Protein AF-A0A955ITA3-F1 (afdb_monomer)

Nearest PDB structures (foldseek):
  4dr9-assembly1_A  TM=4.504E-01  e=1.272E+00  Synechococcus elongatus PCC 6301
  4dr9-assembly4_D  TM=4.514E-01  e=1.436E+00  Synechococcus elongatus PCC 6301
  2os3-assembly1_A  TM=4.691E-01  e=5.816E+00  Streptococcus pyogenes M1 GAS
  6jev-assembly1_A  TM=2.828E-01  e=5.816E+00  Acinetobacter baumannii MRSN 3527

Sequence (216 aa):
RTATHAFTGPGAFLGDHPIPFGQFGRIVLGEQWVAHHGGHGSQGTRGVIVGEHADHPILRGVEDVFGPTDVYAVVNLTDDDVVLLDAGVTESLDPASALVDTEKNNPMHPLAWVHTYRAPNGTEGTSFCTTAGASVDFCSEDMRRMIVNATYFLTGLDVPDDANVAYVDPYHPSFFGFIKDEDWYRRADLQPEDLDLGTELKMKDPPNAPAWPFRN

Radius of gyration: 18.17 Å; Cα contacts (8 Å, |Δi|>4): 441; chains: 1; bounding box: 40×40×44 Å

Structure (mmCIF, N/CA/C/O backbone):
data_AF-A0A955ITA3-F1
#
_entry.id   AF-A0A955ITA3-F1
#
loop_
_atom_site.group_PDB
_atom_site.id
_atom_site.type_symbol
_atom_site.label_atom_id
_atom_site.label_alt_id
_atom_site.label_comp_id
_atom_site.label_asym_id
_atom_site.label_entity_id
_atom_site.label_seq_id
_atom_site.pdbx_PDB_ins_code
_atom_site.Cartn_x
_atom_site.Cartn_y
_atom_site.Cartn_z
_atom_site.occupancy
_atom_site.B_iso_or_equiv
_atom_site.auth_seq_id
_atom_site.auth_comp_id
_atom_site.auth_asym_id
_atom_site.auth_atom_id
_atom_site.pdbx_PDB_model_num
ATOM 1 N N . ARG A 1 1 ? 2.806 7.994 -2.981 1.00 50.56 1 ARG A N 1
ATOM 2 C CA . ARG A 1 1 ? 2.844 8.245 -1.517 1.00 50.56 1 ARG A CA 1
ATOM 3 C C . ARG A 1 1 ? 1.993 7.158 -0.884 1.00 50.56 1 ARG A C 1
ATOM 5 O O . ARG A 1 1 ? 0.906 6.947 -1.401 1.00 50.56 1 ARG A O 1
ATOM 12 N N . THR A 1 2 ? 2.479 6.458 0.137 1.00 60.97 2 THR A N 1
ATOM 13 C CA . THR A 1 2 ? 1.699 5.420 0.832 1.00 60.97 2 THR A CA 1
ATOM 14 C C . THR A 1 2 ? 0.637 6.049 1.740 1.00 60.97 2 THR A C 1
ATOM 16 O O . THR A 1 2 ? 0.705 7.246 2.053 1.00 60.97 2 THR A O 1
ATOM 19 N N . ALA A 1 3 ? -0.347 5.251 2.164 1.00 61.00 3 ALA A N 1
ATOM 20 C CA . ALA A 1 3 ? -1.499 5.713 2.943 1.00 61.00 3 ALA A CA 1
ATOM 21 C C . ALA A 1 3 ? -1.110 6.420 4.259 1.00 61.00 3 ALA A C 1
ATOM 23 O O . ALA A 1 3 ? -1.774 7.369 4.676 1.00 61.00 3 ALA A O 1
ATOM 24 N N . THR A 1 4 ? 0.015 6.043 4.870 1.00 69.69 4 THR A N 1
ATOM 25 C CA . THR A 1 4 ? 0.454 6.554 6.179 1.00 69.69 4 THR A CA 1
ATOM 26 C C . THR A 1 4 ? 1.094 7.954 6.144 1.00 69.69 4 THR A C 1
ATOM 28 O O . THR A 1 4 ? 1.316 8.547 7.199 1.00 69.69 4 THR A O 1
ATOM 31 N N . HIS A 1 5 ? 1.338 8.534 4.957 1.00 73.75 5 HIS A N 1
ATOM 32 C CA . HIS A 1 5 ? 1.816 9.922 4.779 1.00 73.75 5 HIS A CA 1
ATOM 33 C C . HIS A 1 5 ? 0.891 10.759 3.860 1.00 73.75 5 HIS A C 1
ATOM 35 O O . HIS A 1 5 ? 1.268 11.823 3.356 1.00 73.75 5 HIS A O 1
ATOM 41 N N . ALA A 1 6 ? -0.330 10.293 3.583 1.00 67.69 6 ALA A N 1
ATOM 42 C CA . ALA A 1 6 ? -1.234 10.991 2.664 1.00 67.69 6 ALA A CA 1
ATOM 43 C C . ALA A 1 6 ? -1.774 12.317 3.240 1.00 67.69 6 ALA A C 1
ATOM 45 O O . ALA A 1 6 ? -1.996 13.267 2.489 1.00 67.69 6 ALA A O 1
ATOM 46 N N . PHE A 1 7 ? -1.912 12.416 4.567 1.00 78.62 7 PHE A N 1
ATOM 47 C CA . PHE A 1 7 ? -2.640 13.500 5.238 1.00 78.62 7 PHE A CA 1
ATOM 48 C C . PHE A 1 7 ? -1.754 14.333 6.177 1.00 78.62 7 PHE A C 1
ATOM 50 O O . PHE A 1 7 ? -2.066 14.548 7.342 1.00 78.62 7 PHE A O 1
ATOM 57 N N . THR A 1 8 ? -0.621 14.833 5.688 1.00 71.31 8 THR A N 1
ATOM 58 C CA . THR A 1 8 ? 0.232 15.750 6.464 1.00 71.31 8 THR A CA 1
ATOM 59 C C . THR A 1 8 ? -0.110 17.204 6.147 1.00 71.31 8 THR A C 1
ATOM 61 O O . THR A 1 8 ? 0.033 17.624 4.999 1.00 71.31 8 THR A O 1
ATOM 64 N N . GLY A 1 9 ? -0.522 17.992 7.141 1.00 78.88 9 GLY A N 1
ATOM 65 C CA . GLY A 1 9 ? -0.786 19.422 6.960 1.00 78.88 9 GLY A CA 1
ATOM 66 C C . GLY A 1 9 ? -1.803 19.997 7.947 1.00 78.88 9 GLY A C 1
ATOM 67 O O . GLY A 1 9 ? -2.316 19.267 8.799 1.00 78.88 9 GLY A O 1
ATOM 68 N N . PRO A 1 10 ? -2.090 21.309 7.851 1.00 86.06 10 PRO A N 1
ATOM 69 C CA . PRO A 1 10 ? -3.156 21.934 8.622 1.00 86.06 10 PRO A CA 1
ATOM 70 C C . PRO A 1 10 ? -4.524 21.454 8.120 1.00 86.06 10 PRO A C 1
ATOM 72 O O . PRO A 1 10 ? -4.739 21.321 6.917 1.00 86.06 10 PRO A O 1
ATOM 75 N N . GLY A 1 11 ? -5.455 21.232 9.043 1.00 90.50 11 GLY A N 1
ATOM 76 C CA . GLY A 1 11 ? -6.821 20.814 8.732 1.00 90.50 11 GLY A CA 1
ATOM 77 C C . GLY A 1 11 ? -7.252 19.571 9.499 1.00 90.50 11 GLY A C 1
ATOM 78 O O . GLY A 1 11 ? -6.470 18.952 10.227 1.00 90.50 11 GLY A O 1
ATOM 79 N N . ALA A 1 12 ? -8.530 19.239 9.357 1.00 93.12 12 ALA A N 1
ATOM 80 C CA . ALA A 1 12 ? -9.144 18.108 10.025 1.00 93.12 12 ALA A CA 1
ATOM 81 C C . ALA A 1 12 ? -10.320 17.555 9.215 1.00 93.12 12 ALA A C 1
ATOM 83 O O . ALA A 1 12 ? -10.989 18.285 8.481 1.00 93.12 12 ALA A O 1
ATOM 84 N N . PHE A 1 13 ? -10.586 16.266 9.394 1.00 90.75 13 PHE A N 1
ATOM 85 C CA . PHE A 1 13 ? -11.844 15.628 9.022 1.00 90.75 13 PHE A CA 1
ATOM 86 C C . PHE A 1 13 ? -12.881 15.805 10.136 1.00 90.75 13 PHE A C 1
ATOM 88 O O . PHE A 1 13 ? -12.523 16.148 11.257 1.00 90.75 13 PHE A O 1
ATOM 95 N N . LEU A 1 14 ? -14.150 15.504 9.847 1.00 88.56 14 LEU A N 1
ATOM 96 C CA . LEU A 1 14 ? -15.246 15.392 10.829 1.00 88.56 14 LEU A CA 1
ATOM 97 C C . LEU A 1 14 ? -15.674 16.680 11.566 1.00 88.56 14 LEU A C 1
ATOM 99 O O . LEU A 1 14 ? -16.379 16.590 12.570 1.00 88.56 14 LEU A O 1
ATOM 103 N N . GLY A 1 15 ? -15.337 17.868 11.051 1.00 87.25 15 GLY A N 1
ATOM 104 C CA . GLY A 1 15 ? -15.929 19.140 11.496 1.00 87.25 15 GLY A CA 1
ATOM 105 C C . GLY A 1 15 ? -15.845 19.360 13.012 1.00 87.25 15 GLY A C 1
ATOM 106 O O . GLY A 1 15 ? -14.748 19.482 13.551 1.00 87.25 15 GLY A O 1
ATOM 107 N N . ASP A 1 16 ? -17.002 19.388 13.685 1.00 89.62 16 ASP A N 1
ATOM 108 C CA . ASP A 1 16 ? -17.147 19.652 15.128 1.00 89.62 16 ASP A CA 1
ATOM 109 C C . ASP A 1 16 ? -16.480 18.601 16.040 1.00 89.62 16 ASP A C 1
ATOM 111 O O . ASP A 1 16 ? -16.225 18.868 17.215 1.00 89.62 16 ASP A O 1
ATOM 115 N N . HIS A 1 17 ? -16.152 17.420 15.507 1.00 92.00 17 HIS A N 1
ATOM 116 C CA . HIS A 1 17 ? -15.444 16.349 16.214 1.00 92.00 17 HIS A CA 1
ATOM 117 C C . HIS A 1 17 ? -14.163 15.973 15.462 1.00 92.00 17 HIS A C 1
ATOM 119 O O . HIS A 1 17 ? -14.072 14.879 14.895 1.00 92.00 17 HIS A O 1
ATOM 125 N N . PRO A 1 18 ? -13.187 16.892 15.401 1.00 91.94 18 PRO A N 1
ATOM 126 C CA . PRO A 1 18 ? -12.164 16.839 14.381 1.00 91.94 18 PRO A CA 1
ATOM 127 C C . PRO A 1 18 ? -11.212 15.659 14.564 1.00 91.94 18 PRO A C 1
ATOM 129 O O . PRO A 1 18 ? -10.699 15.425 15.657 1.00 91.94 18 PRO A O 1
ATOM 132 N N . ILE A 1 19 ? -10.898 14.988 13.457 1.00 92.88 19 ILE A N 1
ATOM 133 C CA . ILE A 1 19 ? -9.675 14.189 13.323 1.00 92.88 19 ILE A CA 1
ATOM 134 C C . ILE A 1 19 ? -8.673 15.061 12.571 1.00 92.88 19 ILE A C 1
ATOM 136 O O . ILE A 1 19 ? -8.846 15.251 11.363 1.00 92.88 19 ILE A O 1
ATOM 140 N N . PRO A 1 20 ? -7.641 15.615 13.233 1.00 92.69 20 PRO A N 1
ATOM 141 C CA . PRO A 1 20 ? -6.579 16.324 12.533 1.00 92.69 20 PRO A CA 1
ATOM 142 C C . PRO A 1 20 ? -5.993 15.438 11.436 1.00 92.69 20 PRO A C 1
ATOM 144 O O . PRO A 1 20 ? -5.779 14.248 11.664 1.00 92.69 20 PRO A O 1
ATOM 147 N N . PHE A 1 21 ? -5.690 16.003 10.267 1.00 91.19 21 PHE A N 1
ATOM 148 C CA . PHE A 1 21 ? -5.144 15.230 9.144 1.00 91.19 21 PHE A CA 1
ATOM 149 C C . PHE A 1 21 ? -3.931 14.386 9.561 1.00 91.19 21 PHE A C 1
ATOM 151 O O . PHE A 1 21 ? -3.898 13.185 9.304 1.00 91.19 21 PHE A O 1
ATOM 158 N N . GLY A 1 22 ? -3.006 14.975 10.327 1.00 89.00 22 GLY A N 1
ATOM 159 C CA . GLY A 1 22 ? -1.823 14.271 10.832 1.00 89.00 22 GLY A CA 1
ATOM 160 C C . GLY A 1 22 ? -2.109 13.149 11.839 1.00 89.00 22 GLY A C 1
ATOM 161 O O . GLY A 1 22 ? -1.234 12.328 12.082 1.00 89.00 22 GLY A O 1
ATOM 162 N N . GLN A 1 23 ? -3.310 13.087 12.418 1.00 90.88 23 GLN A N 1
ATOM 163 C CA . GLN A 1 23 ? -3.730 12.005 13.314 1.00 90.88 23 GLN A CA 1
ATOM 164 C C . GLN A 1 23 ? -4.571 10.938 12.608 1.00 90.88 23 GLN A C 1
ATOM 166 O O . GLN A 1 23 ? -4.819 9.890 13.198 1.00 90.88 23 GLN A O 1
ATOM 171 N N . PHE A 1 24 ? -4.986 11.167 11.356 1.00 92.25 24 PHE A N 1
ATOM 172 C CA . PHE A 1 24 ? -5.816 10.217 10.617 1.00 92.25 24 PHE A CA 1
ATOM 173 C C . PHE A 1 24 ? -5.172 8.832 10.544 1.00 92.25 24 PHE A C 1
ATOM 175 O O . PHE A 1 24 ? -5.837 7.853 10.850 1.00 92.25 24 PHE A O 1
ATOM 182 N N . GLY A 1 25 ? -3.880 8.744 10.208 1.00 92.56 25 GLY A N 1
ATOM 183 C CA . GLY A 1 25 ? -3.183 7.456 10.129 1.00 92.56 25 GLY A CA 1
ATOM 184 C C . GLY A 1 25 ? -3.233 6.689 11.453 1.00 92.56 25 GLY A C 1
ATOM 185 O O . GLY A 1 25 ? -3.737 5.573 11.500 1.00 92.56 25 GLY A O 1
ATOM 186 N N . ARG A 1 26 ? -2.811 7.333 12.550 1.00 92.44 26 ARG A N 1
ATOM 187 C CA . ARG A 1 26 ? -2.824 6.734 13.897 1.00 92.44 26 ARG A CA 1
ATOM 188 C C . ARG A 1 26 ? -4.216 6.276 14.331 1.00 92.44 26 ARG A C 1
ATOM 190 O O . ARG A 1 26 ? -4.324 5.236 14.958 1.00 92.44 26 ARG A O 1
ATOM 197 N N . ILE A 1 27 ? -5.245 7.079 14.057 1.00 93.56 27 ILE A N 1
ATOM 198 C CA . ILE A 1 27 ? -6.605 6.834 14.556 1.00 93.56 27 ILE A CA 1
ATOM 199 C C . ILE A 1 27 ? -7.365 5.850 13.671 1.00 93.56 27 ILE A C 1
ATOM 201 O O . ILE A 1 27 ? -8.116 5.052 14.200 1.00 93.56 27 ILE A O 1
ATOM 205 N N . VAL A 1 28 ? -7.250 5.952 12.347 1.00 94.50 28 VAL A N 1
ATOM 206 C CA . VAL A 1 28 ? -8.128 5.245 11.398 1.00 94.50 28 VAL A CA 1
ATOM 207 C C . VAL A 1 28 ? -7.436 4.046 10.764 1.00 94.50 28 VAL A C 1
ATOM 209 O O . VAL A 1 28 ? -8.109 3.098 10.375 1.00 94.50 28 VAL A O 1
ATOM 212 N N . LEU A 1 29 ? -6.109 4.073 10.638 1.00 95.19 29 LEU A N 1
ATOM 213 C CA . LEU A 1 29 ? -5.324 3.020 9.987 1.00 95.19 29 LEU A CA 1
ATOM 214 C C . LEU A 1 29 ? -4.446 2.233 10.970 1.00 95.19 29 LEU A C 1
ATOM 216 O O . LEU A 1 29 ? -3.733 1.338 10.536 1.00 95.19 29 LEU A O 1
ATOM 220 N N . GLY A 1 30 ? -4.419 2.595 12.254 1.00 95.50 30 GLY A N 1
ATOM 221 C CA . GLY A 1 30 ? -3.511 2.021 13.253 1.00 95.50 30 GLY A CA 1
ATOM 222 C C . GLY A 1 30 ? -2.060 2.506 13.150 1.00 95.50 30 GLY A C 1
ATOM 223 O O . GLY A 1 30 ? -1.283 2.325 14.086 1.00 95.50 30 GLY A O 1
ATOM 224 N N . GLU A 1 31 ? -1.672 3.199 12.070 1.00 94.88 31 GLU A N 1
ATOM 225 C CA . GLU A 1 31 ? -0.288 3.632 11.854 1.00 94.88 31 GLU A CA 1
ATOM 226 C C . GLU A 1 31 ? -0.141 4.966 11.094 1.00 94.88 31 GLU A C 1
ATOM 228 O O . GLU A 1 31 ? -0.957 5.352 10.258 1.00 94.88 31 GLU A O 1
ATOM 233 N N . GLN A 1 32 ? 0.943 5.685 11.381 1.00 92.69 32 GLN A N 1
ATOM 234 C CA . GLN A 1 32 ? 1.420 6.862 10.655 1.00 92.69 32 GLN A CA 1
ATOM 235 C C . GLN A 1 32 ? 2.775 6.582 9.997 1.00 92.69 32 GLN A C 1
ATOM 237 O O . GLN A 1 32 ? 3.429 5.589 10.284 1.00 92.69 32 GLN A O 1
ATOM 242 N N . TRP A 1 33 ? 3.244 7.469 9.122 1.00 91.88 33 TRP A N 1
ATOM 243 C CA . TRP A 1 33 ? 4.599 7.333 8.595 1.00 91.88 33 TRP A CA 1
ATOM 244 C C . TRP A 1 33 ? 5.639 7.443 9.719 1.00 91.88 33 TRP A C 1
ATOM 246 O O . TRP A 1 33 ? 5.634 8.411 10.483 1.00 91.88 33 TRP A O 1
ATOM 256 N N . VAL A 1 34 ? 6.527 6.449 9.795 1.00 92.56 34 VAL A N 1
ATOM 257 C CA . VAL A 1 34 ? 7.601 6.362 10.794 1.00 92.56 34 VAL A CA 1
ATOM 258 C C . VAL A 1 34 ? 8.959 6.512 10.118 1.00 92.56 34 VAL A C 1
ATOM 260 O O . VAL A 1 34 ? 9.653 7.502 10.339 1.00 92.56 34 VAL A O 1
ATOM 263 N N . ALA A 1 35 ? 9.345 5.531 9.301 1.00 93.19 35 ALA A N 1
ATOM 264 C CA . ALA A 1 35 ? 10.624 5.506 8.606 1.00 93.19 35 ALA A CA 1
ATOM 265 C C . ALA A 1 35 ? 10.626 4.466 7.478 1.00 93.19 35 ALA A C 1
ATOM 267 O O . ALA A 1 35 ? 9.807 3.546 7.452 1.00 93.19 35 ALA A O 1
ATOM 268 N N . HIS A 1 36 ? 11.612 4.588 6.594 1.00 93.06 36 HIS A N 1
ATOM 269 C CA . HIS A 1 36 ? 12.038 3.490 5.734 1.00 93.06 36 HIS A CA 1
ATOM 270 C C . HIS A 1 36 ? 12.834 2.471 6.561 1.00 93.06 36 HIS A C 1
ATOM 272 O O . HIS A 1 36 ? 13.683 2.858 7.366 1.00 93.06 36 HIS A O 1
ATOM 278 N N . HIS A 1 37 ? 12.574 1.185 6.347 1.00 95.38 37 HIS A N 1
ATOM 279 C CA . HIS A 1 37 ? 13.283 0.066 6.976 1.00 95.38 37 HIS A CA 1
ATOM 280 C C . HIS A 1 37 ? 14.149 -0.696 5.961 1.00 95.38 37 HIS A C 1
ATOM 282 O O . HIS A 1 37 ? 15.321 -1.020 6.213 1.00 95.38 37 HIS A O 1
ATOM 288 N N . GLY A 1 38 ? 13.599 -0.925 4.767 1.00 92.06 38 GLY A N 1
ATOM 289 C CA . GLY A 1 38 ? 14.326 -1.449 3.616 1.00 92.06 38 GLY A CA 1
ATOM 290 C C . GLY A 1 38 ? 15.248 -0.412 2.960 1.00 92.06 38 GLY A C 1
ATOM 291 O O . GLY A 1 38 ? 15.172 0.792 3.201 1.00 92.06 38 GLY A O 1
ATOM 292 N N . GLY A 1 39 ? 16.165 -0.893 2.125 1.00 92.12 39 GLY A N 1
ATOM 293 C CA . GLY A 1 39 ? 16.998 -0.064 1.260 1.00 92.12 39 GLY A CA 1
ATOM 294 C C . GLY A 1 39 ? 16.190 0.489 0.090 1.00 92.12 39 GLY A C 1
ATOM 295 O O . GLY A 1 39 ? 15.861 -0.243 -0.841 1.00 92.12 39 GLY A O 1
ATOM 296 N N . HIS A 1 40 ? 15.893 1.787 0.128 1.00 87.88 40 HIS A N 1
ATOM 297 C CA . HIS A 1 40 ? 15.077 2.445 -0.889 1.00 87.88 40 HIS A CA 1
ATOM 298 C C . HIS A 1 40 ? 15.635 2.257 -2.309 1.00 87.88 40 HIS A C 1
ATOM 300 O O . HIS A 1 40 ? 16.769 2.642 -2.601 1.00 87.88 40 HIS A O 1
ATOM 306 N N . GLY A 1 41 ? 14.818 1.680 -3.196 1.00 87.00 41 GLY A N 1
ATOM 307 C CA . GLY A 1 41 ? 15.160 1.457 -4.605 1.00 87.00 41 GLY A CA 1
ATOM 308 C C . GLY A 1 41 ? 16.194 0.354 -4.864 1.00 87.00 41 GLY A C 1
ATOM 309 O O . GLY A 1 41 ? 16.621 0.197 -6.007 1.00 87.00 41 GLY A O 1
ATOM 310 N N . SER A 1 42 ? 16.602 -0.404 -3.842 1.00 92.38 42 SER A N 1
ATOM 311 C CA . SER A 1 42 ? 17.532 -1.535 -3.983 1.00 92.38 42 SER A CA 1
ATOM 312 C C . SER A 1 42 ? 17.065 -2.817 -3.295 1.00 92.38 42 SER A C 1
ATOM 314 O O . SER A 1 42 ? 17.462 -3.894 -3.728 1.00 92.38 42 SER A O 1
ATOM 316 N N . GLN A 1 43 ? 16.208 -2.717 -2.279 1.00 96.06 43 GLN A N 1
ATOM 317 C CA . GLN A 1 43 ? 15.585 -3.838 -1.578 1.00 96.06 43 GLN A CA 1
ATOM 318 C C . GLN A 1 43 ? 14.073 -3.790 -1.785 1.00 96.06 43 GLN A C 1
ATOM 320 O O . GLN A 1 43 ? 13.482 -2.708 -1.761 1.00 96.06 43 GLN A O 1
ATOM 325 N N . GLY A 1 44 ? 13.472 -4.953 -2.008 1.00 97.06 44 GLY A N 1
ATOM 326 C CA . GLY A 1 44 ? 12.030 -5.112 -2.139 1.00 97.06 44 GLY A CA 1
ATOM 327 C C . GLY A 1 44 ? 11.375 -5.514 -0.821 1.00 97.06 44 GLY A C 1
ATOM 328 O O . GLY A 1 44 ? 12.023 -5.620 0.229 1.00 97.06 44 GLY A O 1
ATOM 329 N N . THR A 1 45 ? 10.076 -5.766 -0.919 1.00 97.88 45 THR A N 1
ATOM 330 C CA . THR A 1 45 ? 9.213 -6.220 0.165 1.00 97.88 45 THR A CA 1
ATOM 331 C C . THR A 1 45 ? 8.514 -7.496 -0.271 1.00 97.88 45 THR A C 1
ATOM 333 O O . THR A 1 45 ? 7.838 -7.513 -1.298 1.00 97.88 45 THR A O 1
ATOM 336 N N . ARG A 1 46 ? 8.647 -8.557 0.520 1.00 98.44 46 ARG A N 1
ATOM 337 C CA . ARG A 1 46 ? 7.881 -9.794 0.366 1.00 98.44 46 ARG A CA 1
ATOM 338 C C . ARG A 1 46 ? 6.960 -9.972 1.566 1.00 98.44 46 ARG A C 1
ATOM 340 O O . ARG A 1 46 ? 7.424 -9.954 2.702 1.00 98.44 46 ARG A O 1
ATOM 347 N N . GLY A 1 47 ? 5.671 -10.139 1.306 1.00 98.31 47 GLY A N 1
ATOM 348 C CA . GLY A 1 47 ? 4.678 -10.474 2.313 1.00 98.31 47 GLY A CA 1
ATOM 349 C C . GLY A 1 47 ? 4.902 -11.885 2.837 1.00 98.31 47 GLY A C 1
ATOM 350 O O . GLY A 1 47 ? 4.94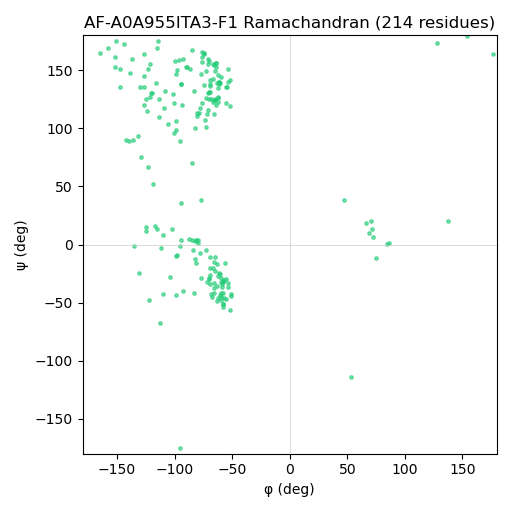9 -12.837 2.065 1.00 98.31 47 GLY A O 1
ATOM 351 N N . VAL A 1 48 ? 5.031 -12.018 4.151 1.00 98.25 48 VAL A N 1
ATOM 352 C CA . VAL A 1 48 ? 5.086 -13.299 4.853 1.00 98.25 48 VAL A CA 1
ATOM 353 C C . VAL A 1 48 ? 3.781 -13.455 5.617 1.00 98.25 48 VAL A C 1
ATOM 355 O O . VAL A 1 48 ? 3.475 -12.641 6.483 1.00 98.25 48 VAL A O 1
ATOM 358 N N . ILE A 1 49 ? 2.992 -14.475 5.279 1.00 98.62 49 ILE A N 1
ATOM 359 C CA . ILE A 1 49 ? 1.700 -14.715 5.929 1.00 98.62 49 ILE A CA 1
ATOM 360 C C . ILE A 1 49 ? 1.909 -14.999 7.415 1.00 98.62 49 ILE A C 1
ATOM 362 O O . ILE A 1 49 ? 2.637 -15.923 7.790 1.00 98.62 49 ILE A O 1
ATOM 366 N N . VAL A 1 50 ? 1.219 -14.232 8.260 1.00 98.38 50 VAL A N 1
ATOM 367 C CA . VAL A 1 50 ? 1.163 -14.496 9.696 1.00 98.38 50 VAL A CA 1
ATOM 368 C C . VAL A 1 50 ? 0.299 -15.733 9.910 1.00 98.38 50 VAL A C 1
ATOM 370 O O . VAL A 1 50 ? -0.905 -15.719 9.662 1.00 98.38 50 VAL A O 1
ATOM 373 N N . GLY A 1 51 ? 0.921 -16.827 10.358 1.00 97.62 51 GLY A N 1
ATOM 374 C CA . GLY A 1 51 ? 0.286 -18.149 10.389 1.00 97.62 51 GLY A CA 1
ATOM 375 C C . GLY A 1 51 ? -1.008 -18.219 11.206 1.00 97.62 51 GLY A C 1
ATOM 376 O O . GLY A 1 51 ? -1.913 -18.960 10.839 1.00 97.62 51 GLY A O 1
ATOM 377 N N . GLU A 1 52 ? -1.130 -17.419 12.270 1.00 97.75 52 GLU A N 1
ATOM 378 C CA . GLU A 1 52 ? -2.357 -17.319 13.077 1.00 97.75 52 GLU A CA 1
ATOM 379 C C . GLU A 1 52 ? -3.562 -16.792 12.277 1.00 97.75 52 GLU A C 1
ATOM 381 O O . GLU A 1 52 ? -4.707 -17.128 12.576 1.00 97.75 52 GLU A O 1
ATOM 386 N N . HIS A 1 53 ? -3.312 -16.005 11.230 1.00 98.12 53 HIS A N 1
ATOM 387 C CA . HIS A 1 53 ? -4.335 -15.327 10.439 1.00 98.12 53 HIS A CA 1
ATOM 388 C C . HIS A 1 53 ? -4.397 -15.815 8.985 1.00 98.12 53 HIS A C 1
ATOM 390 O O . HIS A 1 53 ? -5.066 -15.190 8.163 1.00 98.12 53 HIS A O 1
ATOM 396 N N . ALA A 1 54 ? -3.752 -16.941 8.662 1.00 97.69 54 ALA A N 1
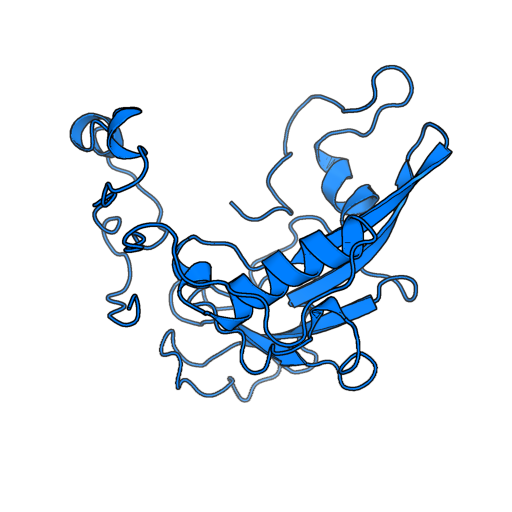ATOM 397 C CA . ALA A 1 54 ? -3.672 -17.477 7.301 1.00 97.69 54 ALA A CA 1
ATOM 398 C C . ALA A 1 54 ? -5.048 -17.757 6.662 1.00 97.69 54 ALA A C 1
ATOM 400 O O . ALA A 1 54 ? -5.217 -17.574 5.460 1.00 97.69 54 ALA A O 1
ATOM 401 N N . ASP A 1 55 ? -6.046 -18.131 7.469 1.00 98.00 55 ASP A N 1
ATOM 402 C CA . ASP A 1 55 ? -7.415 -18.404 7.007 1.00 98.00 55 ASP A CA 1
ATOM 403 C C . ASP A 1 55 ? -8.292 -17.137 6.899 1.00 98.00 55 ASP A C 1
ATOM 405 O O . ASP A 1 55 ? -9.493 -17.222 6.616 1.00 98.00 55 ASP A O 1
ATOM 409 N N . HIS A 1 56 ? -7.737 -15.942 7.147 1.00 98.50 56 HIS A N 1
ATOM 410 C CA . HIS A 1 56 ? -8.502 -14.699 7.082 1.00 98.50 56 HIS A CA 1
ATOM 411 C C . HIS A 1 56 ? -9.039 -14.471 5.655 1.00 98.50 56 HIS A C 1
ATOM 413 O O . HIS A 1 56 ? -8.269 -14.577 4.700 1.00 98.50 56 HIS A O 1
ATOM 419 N N . PRO A 1 57 ? -10.319 -14.078 5.460 1.00 98.56 57 PRO A N 1
ATOM 420 C CA . PRO A 1 57 ? -10.910 -13.950 4.123 1.00 98.56 57 PRO A CA 1
ATOM 421 C C . PRO A 1 57 ? -10.117 -13.060 3.159 1.00 98.56 57 PRO A C 1
ATOM 423 O O . PRO A 1 57 ? -10.064 -13.345 1.970 1.00 98.56 57 PRO A O 1
ATOM 426 N N . ILE A 1 58 ? -9.456 -12.015 3.667 1.00 98.75 58 ILE A N 1
ATOM 427 C CA . ILE A 1 58 ? -8.604 -11.123 2.861 1.00 98.75 58 ILE A CA 1
ATOM 428 C C . ILE A 1 58 ? -7.445 -11.874 2.177 1.00 98.75 58 ILE A C 1
ATOM 430 O O . ILE A 1 58 ? -7.072 -11.518 1.061 1.00 98.75 58 ILE A O 1
ATOM 434 N N . LEU A 1 59 ? -6.915 -12.928 2.802 1.00 98.62 59 LEU A N 1
ATOM 435 C CA . LEU A 1 59 ? -5.807 -13.729 2.275 1.00 98.62 59 LEU A CA 1
ATOM 436 C C . LEU A 1 59 ? -6.260 -14.871 1.353 1.00 98.62 59 LEU A C 1
ATOM 438 O O . LEU A 1 59 ? -5.437 -15.665 0.903 1.00 98.62 59 LEU A O 1
ATOM 442 N N . ARG A 1 60 ? -7.554 -14.984 1.032 1.00 98.38 60 ARG A N 1
ATOM 443 C CA . ARG A 1 60 ? -8.032 -16.080 0.185 1.00 98.38 60 ARG A CA 1
ATOM 444 C C . ARG A 1 60 ? -7.437 -15.997 -1.227 1.00 98.38 60 ARG A C 1
ATOM 446 O O . ARG A 1 60 ? -7.618 -14.999 -1.925 1.00 98.38 60 ARG A O 1
ATOM 453 N N . GLY A 1 61 ? -6.716 -17.046 -1.624 1.00 97.56 61 GLY A N 1
ATOM 454 C CA . GLY A 1 61 ? -5.987 -17.106 -2.896 1.00 97.56 61 GLY A CA 1
ATOM 455 C C . GLY A 1 61 ? -4.744 -16.207 -2.957 1.00 97.56 61 GLY A C 1
ATOM 456 O O . GLY A 1 61 ? -4.243 -15.952 -4.046 1.00 97.56 61 GLY A O 1
ATOM 457 N N . VAL A 1 62 ? -4.274 -15.675 -1.824 1.00 98.06 62 VAL A N 1
ATOM 458 C CA . VAL A 1 62 ? -3.052 -14.862 -1.721 1.00 98.06 62 VAL A CA 1
ATOM 459 C C . VAL A 1 62 ? -1.928 -15.755 -1.197 1.00 98.06 62 VAL A C 1
ATOM 461 O O . VAL A 1 62 ? -2.048 -16.308 -0.106 1.00 98.06 62 VAL A O 1
ATOM 464 N N . GLU A 1 63 ? -0.842 -15.888 -1.953 1.00 95.88 63 GLU A N 1
ATOM 465 C CA . GLU A 1 63 ? 0.275 -16.791 -1.653 1.00 95.88 63 GLU A CA 1
ATOM 466 C C . GLU A 1 63 ? 1.623 -16.055 -1.550 1.00 95.88 63 GLU A C 1
ATOM 468 O O . GLU A 1 63 ? 2.356 -16.262 -0.583 1.00 95.88 63 GLU A O 1
ATOM 473 N N . ASP A 1 64 ? 1.952 -15.183 -2.509 1.00 96.31 64 ASP A N 1
ATOM 474 C CA . ASP A 1 64 ? 3.230 -14.461 -2.593 1.00 96.31 64 ASP A CA 1
ATOM 475 C C . ASP A 1 64 ? 3.027 -12.999 -3.027 1.00 96.31 64 ASP A C 1
ATOM 477 O O . ASP A 1 64 ? 3.075 -12.628 -4.205 1.00 96.31 64 ASP A O 1
ATOM 481 N N . VAL A 1 65 ? 2.818 -12.127 -2.038 1.00 98.00 65 VAL A N 1
ATOM 482 C CA . VAL A 1 65 ? 2.804 -10.677 -2.261 1.00 98.00 65 VAL A CA 1
ATOM 483 C C . VAL A 1 65 ? 4.242 -10.180 -2.366 1.00 98.00 65 VAL A C 1
ATOM 485 O O . VAL A 1 65 ? 4.967 -10.149 -1.374 1.00 98.00 65 VAL A O 1
ATOM 488 N N . PHE A 1 66 ? 4.642 -9.718 -3.549 1.00 98.06 66 PHE A N 1
ATOM 489 C CA . PHE A 1 66 ? 5.937 -9.077 -3.766 1.00 98.06 66 PHE A CA 1
ATOM 490 C C . PHE A 1 66 ? 5.768 -7.648 -4.282 1.00 98.06 66 PHE A C 1
ATOM 492 O O . PHE A 1 66 ? 5.071 -7.409 -5.268 1.00 98.06 66 PHE A O 1
ATOM 499 N N . GLY A 1 67 ? 6.455 -6.704 -3.644 1.00 96.06 67 GLY A N 1
ATOM 500 C CA . GLY A 1 67 ? 6.569 -5.320 -4.088 1.00 96.06 67 GLY A CA 1
ATOM 501 C C . GLY A 1 67 ? 8.030 -4.951 -4.349 1.00 96.06 67 GLY A C 1
ATOM 502 O O . GLY A 1 67 ? 8.869 -5.139 -3.462 1.00 96.06 67 GLY A O 1
ATOM 503 N N . PRO A 1 68 ? 8.383 -4.36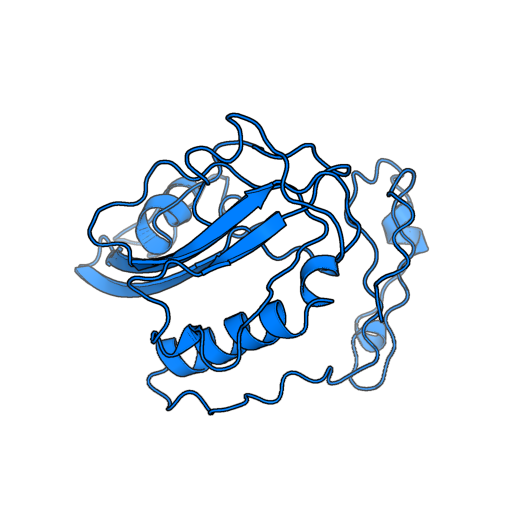1 -5.508 1.00 95.94 68 PRO A N 1
ATOM 504 C CA . PRO A 1 68 ? 9.710 -3.789 -5.751 1.00 95.94 68 PRO A CA 1
ATOM 505 C C . PRO A 1 68 ? 9.877 -2.424 -5.051 1.00 95.94 68 PRO A C 1
ATOM 507 O O . PRO A 1 68 ? 10.469 -1.485 -5.586 1.00 95.94 68 PRO A O 1
ATOM 510 N N . THR A 1 69 ? 9.327 -2.312 -3.849 1.00 94.00 69 THR A N 1
ATOM 511 C CA . THR A 1 69 ? 9.374 -1.166 -2.951 1.00 94.00 69 THR A CA 1
ATOM 512 C C . THR A 1 69 ? 9.969 -1.596 -1.625 1.00 94.00 69 THR A C 1
ATOM 514 O O . THR A 1 69 ? 9.877 -2.753 -1.217 1.00 94.00 69 THR A O 1
ATOM 517 N N . ASP A 1 70 ? 10.617 -0.660 -0.948 1.00 92.62 70 ASP A N 1
ATOM 518 C CA . ASP A 1 70 ? 11.262 -0.932 0.322 1.00 92.62 70 ASP A CA 1
ATOM 519 C C . ASP A 1 70 ? 10.260 -1.006 1.481 1.00 92.62 70 ASP A C 1
ATOM 521 O O . ASP A 1 70 ? 9.268 -0.280 1.515 1.00 92.62 70 ASP A O 1
ATOM 525 N N . VAL A 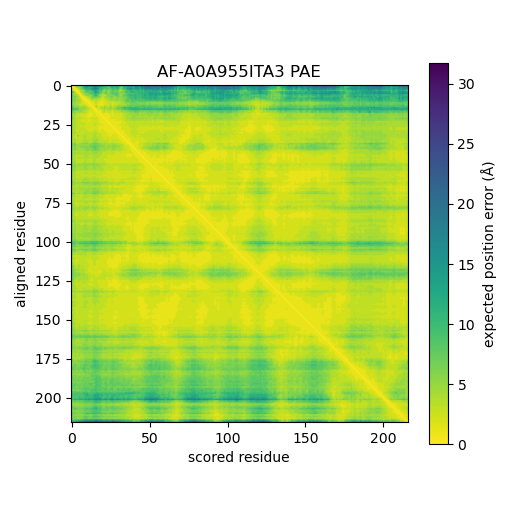1 71 ? 10.565 -1.859 2.462 1.00 95.62 71 VAL A N 1
ATOM 526 C CA . VAL A 1 71 ? 9.749 -2.041 3.671 1.00 95.62 71 VAL A CA 1
ATOM 527 C C . VAL A 1 71 ? 9.700 -0.756 4.489 1.00 95.62 71 VAL A C 1
ATOM 529 O O . VAL A 1 71 ? 10.730 -0.104 4.690 1.00 95.62 71 VAL A O 1
ATOM 532 N N . TYR A 1 72 ? 8.527 -0.418 5.026 1.00 94.69 72 TYR A N 1
ATOM 533 C CA . TYR A 1 72 ? 8.361 0.678 5.984 1.00 94.69 72 TYR A CA 1
ATOM 534 C C . TYR A 1 72 ? 8.305 0.156 7.416 1.00 94.69 72 TYR A C 1
ATOM 536 O O . TYR A 1 72 ? 7.775 -0.919 7.680 1.00 94.69 72 TYR A O 1
ATOM 544 N N . ALA A 1 73 ? 8.834 0.9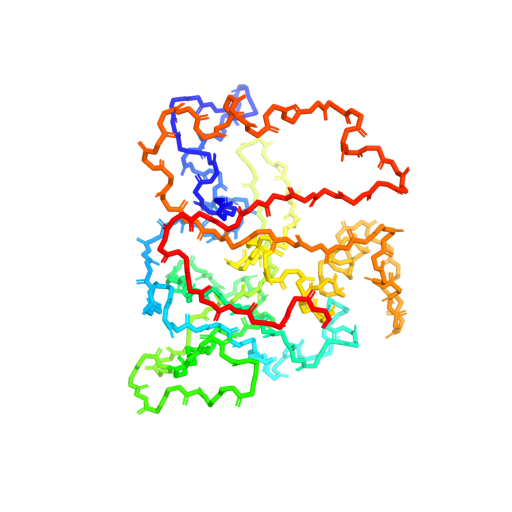47 8.348 1.00 95.62 73 ALA A N 1
ATOM 545 C CA . ALA A 1 73 ? 8.703 0.659 9.766 1.00 95.62 73 ALA A CA 1
ATOM 546 C C . ALA A 1 73 ? 7.256 0.892 10.226 1.00 95.62 73 ALA A C 1
ATOM 548 O O . ALA A 1 73 ? 6.683 1.958 9.988 1.00 95.62 73 ALA A O 1
ATOM 549 N N . VAL A 1 74 ? 6.710 -0.097 10.928 1.00 96.75 74 VAL A N 1
ATOM 550 C CA . VAL A 1 74 ? 5.407 -0.071 11.606 1.00 96.75 74 VAL A CA 1
ATOM 551 C C . VAL A 1 74 ? 5.652 -0.477 13.056 1.00 96.75 74 VAL A C 1
ATOM 553 O O . VAL A 1 74 ? 6.219 -1.540 13.307 1.00 96.75 74 VAL A O 1
ATOM 556 N N . VAL A 1 75 ? 5.328 0.401 14.004 1.00 96.62 75 VAL A N 1
ATOM 557 C CA . VAL A 1 75 ? 5.747 0.279 15.418 1.00 96.62 75 VAL A CA 1
ATOM 558 C C . VAL A 1 75 ? 4.630 0.553 16.413 1.00 96.62 75 VAL A C 1
ATOM 560 O O . VAL A 1 75 ? 4.865 0.508 17.618 1.00 96.62 75 VAL A O 1
ATOM 563 N N . ASN A 1 76 ? 3.440 0.894 15.930 1.00 97.00 76 ASN A N 1
ATOM 564 C CA . ASN A 1 76 ? 2.393 1.415 16.788 1.00 97.00 76 ASN A CA 1
ATOM 565 C C . ASN A 1 76 ? 1.059 0.652 16.730 1.00 97.00 76 ASN A C 1
ATOM 567 O O . ASN A 1 76 ? 0.060 1.176 17.238 1.00 97.00 76 ASN A O 1
ATOM 571 N N . LEU A 1 77 ? 1.043 -0.524 16.100 1.00 97.62 77 LEU A N 1
ATOM 572 C CA . LEU A 1 77 ? -0.096 -1.438 16.175 1.00 97.62 77 LEU A CA 1
ATOM 573 C C . LEU A 1 77 ? -0.256 -1.967 17.607 1.00 97.62 77 LEU A C 1
ATOM 575 O O . LEU A 1 77 ? 0.710 -1.999 18.377 1.00 97.62 77 LEU A O 1
ATOM 579 N N . THR A 1 78 ? -1.474 -2.351 17.965 1.00 96.81 78 THR A N 1
ATOM 580 C CA . THR A 1 78 ? -1.827 -2.937 19.264 1.00 96.81 78 THR A CA 1
ATOM 581 C C . THR A 1 78 ? -2.292 -4.381 19.099 1.00 96.81 78 THR A C 1
ATOM 583 O O . THR A 1 78 ? -2.460 -4.864 17.986 1.00 96.81 78 THR A O 1
ATOM 586 N N . ASP A 1 79 ? -2.553 -5.067 20.212 1.00 95.44 79 ASP A N 1
ATOM 587 C CA . ASP A 1 79 ? -3.115 -6.427 20.197 1.00 95.44 79 ASP A CA 1
ATOM 588 C C . ASP A 1 79 ? -4.545 -6.488 19.610 1.00 95.44 79 ASP A C 1
ATOM 590 O O . ASP A 1 79 ? -5.060 -7.574 19.357 1.00 95.44 79 ASP A O 1
ATOM 594 N N . ASP A 1 80 ? -5.194 -5.334 19.398 1.00 95.56 80 ASP A N 1
ATOM 595 C CA . ASP A 1 80 ? -6.491 -5.242 18.714 1.00 95.56 80 ASP A CA 1
ATOM 596 C C . ASP A 1 80 ? -6.339 -5.263 17.177 1.00 95.56 80 ASP A C 1
ATOM 598 O O . ASP A 1 80 ? -7.321 -5.467 16.459 1.00 95.56 80 ASP A O 1
ATOM 602 N N . ASP A 1 81 ? -5.126 -5.036 16.661 1.00 98.38 81 ASP A N 1
ATOM 603 C CA . ASP A 1 81 ? -4.819 -5.086 15.234 1.00 98.38 81 ASP A CA 1
ATOM 604 C C . ASP A 1 81 ? -4.566 -6.522 14.773 1.00 98.38 81 ASP A C 1
ATOM 606 O O . ASP A 1 81 ? -3.768 -7.258 15.350 1.00 98.38 81 ASP A O 1
ATOM 610 N N . VAL A 1 82 ? -5.194 -6.905 13.663 1.00 98.62 82 VAL A N 1
ATOM 611 C CA . VAL A 1 82 ? -5.013 -8.235 13.071 1.00 98.62 82 VAL A CA 1
ATOM 612 C C . VAL A 1 82 ? -4.013 -8.139 11.926 1.00 98.62 82 VAL A C 1
ATOM 614 O O . VAL A 1 82 ? -4.367 -7.730 10.816 1.00 98.62 82 VAL A O 1
ATOM 617 N N . VAL A 1 83 ? -2.756 -8.497 12.191 1.00 98.75 83 VAL A N 1
ATOM 618 C CA . VAL A 1 83 ? -1.678 -8.481 11.190 1.00 98.75 83 VAL A CA 1
ATOM 619 C C . VAL A 1 83 ? -1.794 -9.697 10.280 1.00 98.75 83 VAL A C 1
ATOM 621 O O . VAL A 1 83 ? -1.679 -10.829 10.721 1.00 98.75 83 VAL A O 1
ATOM 624 N N . LEU A 1 84 ? -2.010 -9.476 8.988 1.00 98.81 84 LEU A N 1
ATOM 625 C CA . LEU A 1 84 ? -2.187 -10.550 8.009 1.00 98.81 84 LEU A CA 1
ATOM 626 C C . LEU A 1 84 ? -0.871 -10.937 7.336 1.00 98.81 84 LEU A C 1
ATOM 628 O O . LEU A 1 84 ? -0.614 -12.118 7.105 1.00 98.81 84 LEU A O 1
ATOM 632 N N . LEU A 1 85 ? -0.043 -9.939 7.028 1.00 98.69 85 LEU A N 1
ATOM 633 C CA . LEU A 1 85 ? 1.262 -10.118 6.403 1.00 98.69 85 LEU A CA 1
ATOM 634 C C . LEU A 1 85 ? 2.324 -9.341 7.178 1.00 98.69 85 LEU A C 1
ATOM 636 O O . LEU A 1 85 ? 2.131 -8.156 7.457 1.00 98.69 85 LEU A O 1
ATOM 640 N N . ASP A 1 86 ? 3.465 -9.976 7.408 1.00 98.50 86 ASP A N 1
ATOM 641 C CA . ASP A 1 86 ? 4.725 -9.338 7.777 1.00 98.50 86 ASP A CA 1
ATOM 642 C C . ASP A 1 86 ? 5.534 -8.963 6.523 1.00 98.50 86 ASP A C 1
ATOM 644 O O . ASP A 1 86 ? 5.403 -9.569 5.461 1.00 98.50 86 ASP A O 1
ATOM 648 N N . ALA A 1 87 ? 6.373 -7.939 6.628 1.00 97.88 87 ALA A N 1
ATOM 649 C CA . ALA A 1 87 ? 7.153 -7.357 5.546 1.00 97.88 87 ALA A CA 1
ATOM 650 C C . ALA A 1 87 ? 8.605 -7.853 5.596 1.00 97.88 87 ALA A C 1
ATOM 652 O O . ALA A 1 87 ? 9.456 -7.291 6.292 1.00 97.88 87 ALA A O 1
ATOM 653 N N . GLY A 1 88 ? 8.902 -8.892 4.821 1.00 98.19 88 GLY A N 1
ATOM 654 C CA . GLY A 1 88 ? 10.257 -9.388 4.624 1.00 98.19 88 GLY A CA 1
ATOM 655 C C . GLY A 1 88 ? 11.054 -8.493 3.675 1.00 98.19 88 GLY A C 1
ATOM 656 O O . GLY A 1 88 ? 10.684 -8.308 2.516 1.00 98.19 88 GLY A O 1
ATOM 657 N N . VAL A 1 89 ? 12.186 -7.967 4.142 1.00 98.31 89 VAL A N 1
ATOM 658 C CA . VAL A 1 89 ? 13.153 -7.231 3.316 1.00 98.31 89 VAL A CA 1
ATOM 659 C C . VAL A 1 89 ? 13.894 -8.215 2.410 1.00 98.31 89 VAL A C 1
ATOM 661 O O . VAL A 1 89 ? 14.504 -9.162 2.917 1.00 98.31 89 VAL A O 1
ATOM 664 N N . THR A 1 90 ? 13.895 -7.976 1.097 1.00 98.44 90 THR A N 1
ATOM 665 C CA . THR A 1 90 ? 14.610 -8.810 0.112 1.00 98.44 90 THR A CA 1
ATOM 666 C C . THR A 1 90 ? 15.990 -8.255 -0.256 1.00 98.44 90 THR A C 1
ATOM 668 O O . THR A 1 90 ? 16.292 -7.075 -0.055 1.00 98.44 90 THR A O 1
ATOM 671 N N . GLU A 1 91 ? 16.870 -9.111 -0.779 1.00 97.75 91 GLU A N 1
ATOM 672 C CA . GLU A 1 91 ? 18.238 -8.733 -1.171 1.00 97.75 91 GLU A CA 1
ATOM 673 C C . GLU A 1 91 ? 18.282 -7.816 -2.403 1.00 97.75 91 GLU A C 1
ATOM 675 O O . GLU A 1 91 ? 19.227 -7.046 -2.583 1.00 97.75 91 GLU A O 1
ATOM 680 N N . SER A 1 92 ? 17.262 -7.905 -3.257 1.00 97.25 92 SER A N 1
ATOM 681 C CA . SER A 1 92 ? 17.130 -7.165 -4.509 1.00 97.25 92 SER A CA 1
ATOM 682 C C . SER A 1 92 ? 15.660 -6.922 -4.860 1.00 97.25 92 SER A C 1
ATOM 684 O O . SER A 1 92 ? 14.752 -7.428 -4.202 1.00 97.25 92 SER A O 1
ATOM 686 N N . LEU A 1 93 ? 15.419 -6.168 -5.933 1.00 96.75 93 LEU A N 1
ATOM 687 C CA . LEU A 1 93 ? 14.079 -5.941 -6.483 1.00 96.75 93 LEU A CA 1
ATOM 688 C C . LEU A 1 93 ? 13.585 -7.083 -7.390 1.00 96.75 93 LEU A C 1
ATOM 690 O O . LEU A 1 93 ? 12.529 -6.952 -7.997 1.00 96.75 93 LEU A O 1
ATOM 694 N N . ASP A 1 94 ? 14.337 -8.173 -7.536 1.00 96.62 94 ASP A N 1
ATOM 695 C CA . ASP A 1 94 ? 13.888 -9.333 -8.310 1.00 96.62 94 ASP A CA 1
ATOM 696 C C . ASP A 1 94 ? 12.747 -10.045 -7.556 1.00 96.62 94 ASP A C 1
ATOM 698 O O . ASP A 1 94 ? 12.913 -10.319 -6.367 1.00 96.62 94 ASP A O 1
ATOM 702 N N . PRO A 1 95 ? 11.609 -10.378 -8.188 1.00 96.31 95 PRO A N 1
ATOM 703 C CA . PRO A 1 95 ? 10.578 -11.184 -7.542 1.00 96.31 95 PRO A CA 1
ATOM 704 C C . PRO A 1 95 ? 11.105 -12.520 -7.004 1.00 96.31 95 PRO A C 1
ATOM 706 O O . PRO A 1 95 ? 10.626 -13.002 -5.990 1.00 96.31 95 PRO A O 1
ATOM 709 N N . ALA A 1 96 ? 12.135 -13.119 -7.600 1.00 96.75 96 ALA A N 1
ATOM 710 C CA . ALA A 1 96 ? 12.763 -14.338 -7.085 1.00 96.75 96 ALA A CA 1
ATOM 711 C C . ALA A 1 96 ? 13.800 -14.080 -5.970 1.00 96.75 96 ALA A C 1
ATOM 713 O O . ALA A 1 96 ? 14.459 -15.017 -5.516 1.00 96.75 96 ALA A O 1
ATOM 714 N N . SER A 1 97 ? 13.981 -12.828 -5.537 1.00 97.38 97 SER A N 1
ATOM 715 C CA . SER A 1 97 ? 14.986 -12.445 -4.544 1.00 97.38 97 SER A CA 1
ATOM 716 C C . SER A 1 97 ? 14.759 -13.134 -3.201 1.00 97.38 97 SER A C 1
ATOM 718 O O . SER A 1 97 ? 13.626 -13.255 -2.727 1.00 97.38 97 SER A O 1
ATOM 720 N N . ALA A 1 98 ? 15.848 -13.562 -2.567 1.00 98.00 98 ALA A N 1
ATOM 721 C CA . ALA A 1 98 ? 15.795 -14.100 -1.219 1.00 98.00 98 ALA A CA 1
ATOM 722 C C . ALA A 1 98 ? 15.496 -12.989 -0.200 1.00 98.00 98 ALA A C 1
ATOM 724 O O . ALA A 1 98 ? 15.742 -11.802 -0.438 1.00 98.00 98 ALA A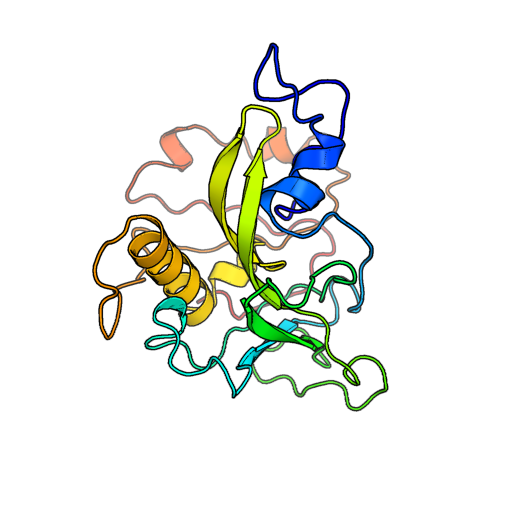 O 1
ATOM 725 N N . LEU A 1 99 ? 14.982 -13.388 0.964 1.00 98.06 99 LEU A N 1
ATOM 726 C CA . LEU A 1 99 ? 14.959 -12.510 2.126 1.00 98.06 99 LEU A CA 1
ATOM 727 C C . LEU A 1 99 ? 16.392 -12.250 2.589 1.00 98.06 99 LEU A C 1
ATOM 729 O O . LEU A 1 99 ? 17.228 -13.150 2.590 1.00 98.06 99 LEU A O 1
ATOM 733 N N . VAL A 1 100 ? 16.656 -11.029 3.036 1.00 97.00 100 VAL A N 1
ATOM 734 C CA . VAL A 1 100 ? 17.922 -10.693 3.680 1.00 97.00 100 VAL A CA 1
ATOM 735 C C . VAL A 1 100 ? 18.036 -11.462 4.995 1.00 97.00 100 VAL A C 1
ATOM 737 O O . VAL A 1 100 ? 17.191 -11.315 5.880 1.00 97.00 100 VAL A O 1
ATOM 740 N N . ASP A 1 101 ? 19.125 -12.206 5.155 1.00 94.38 101 ASP A N 1
ATOM 741 C CA . ASP A 1 101 ? 19.457 -12.917 6.392 1.00 94.38 101 ASP A CA 1
ATOM 742 C C . ASP A 1 101 ? 20.198 -11.993 7.379 1.00 94.38 101 ASP A C 1
ATOM 744 O O . ASP A 1 101 ? 21.413 -12.065 7.568 1.00 94.38 101 ASP A O 1
ATOM 748 N N . THR A 1 102 ? 19.478 -11.013 7.940 1.00 92.94 102 THR A N 1
ATOM 749 C CA . THR A 1 102 ? 20.003 -10.077 8.954 1.00 92.94 102 THR A CA 1
ATOM 750 C C . THR A 1 102 ? 18.938 -9.726 9.995 1.00 92.94 102 THR A C 1
ATOM 752 O O . THR A 1 102 ? 17.754 -10.012 9.811 1.00 92.94 102 THR A O 1
ATOM 755 N N . GLU A 1 103 ? 19.334 -9.003 11.048 1.00 93.31 103 GLU A N 1
ATOM 756 C CA . GLU A 1 103 ? 18.431 -8.459 12.080 1.00 93.31 103 GLU A CA 1
ATOM 757 C C . GLU A 1 103 ? 17.306 -7.569 11.520 1.00 93.31 103 GLU A C 1
ATOM 759 O O . GLU A 1 103 ? 16.310 -7.333 12.193 1.00 93.31 103 GLU A O 1
ATOM 764 N N . LYS A 1 104 ? 17.403 -7.101 10.265 1.00 92.94 104 LYS A N 1
ATOM 765 C CA . LYS A 1 104 ? 16.304 -6.371 9.616 1.00 92.94 104 LYS A CA 1
ATOM 766 C C . LYS A 1 104 ? 15.015 -7.189 9.507 1.00 92.94 104 LYS A C 1
ATOM 768 O O . LYS A 1 104 ? 13.947 -6.598 9.473 1.00 92.94 104 LYS A O 1
ATOM 773 N N . ASN A 1 105 ? 15.100 -8.511 9.424 1.00 97.31 105 ASN A N 1
ATOM 774 C CA . ASN A 1 105 ? 13.924 -9.376 9.338 1.00 97.31 105 ASN A CA 1
ATOM 775 C C . ASN A 1 105 ? 13.600 -10.053 10.683 1.00 97.31 105 ASN A C 1
ATOM 777 O O . ASN A 1 105 ? 12.813 -10.992 10.706 1.00 97.31 105 ASN A O 1
ATOM 781 N N . ASN A 1 106 ? 14.197 -9.599 11.796 1.00 94.50 106 ASN A N 1
ATOM 782 C CA . ASN A 1 106 ? 14.060 -10.225 13.113 1.00 94.50 106 ASN A CA 1
ATOM 783 C C . ASN A 1 106 ? 13.844 -9.173 14.231 1.00 94.50 106 ASN A C 1
ATOM 785 O O . ASN A 1 106 ? 14.812 -8.715 14.838 1.00 94.50 106 ASN A O 1
ATOM 789 N N . PRO A 1 107 ? 12.588 -8.802 14.555 1.00 95.38 107 PRO A N 1
ATOM 790 C CA . PRO A 1 107 ? 11.350 -9.203 13.880 1.00 95.38 107 PRO A CA 1
ATOM 791 C C . PRO A 1 107 ? 11.145 -8.459 12.551 1.00 95.38 107 PRO A C 1
ATOM 793 O O . PRO A 1 107 ? 11.731 -7.401 12.315 1.00 95.38 107 PRO A O 1
ATOM 796 N N . MET A 1 108 ? 10.288 -9.001 11.686 1.00 97.81 108 MET A N 1
ATOM 797 C CA . MET A 1 108 ? 9.756 -8.260 10.540 1.00 97.81 108 MET A CA 1
ATOM 798 C C . MET A 1 108 ? 8.761 -7.190 11.014 1.00 97.81 108 MET A C 1
ATOM 800 O O . MET A 1 108 ? 8.160 -7.310 12.081 1.00 97.81 108 MET A O 1
ATOM 804 N N . HIS A 1 109 ? 8.587 -6.134 10.217 1.00 97.81 109 HIS A N 1
ATOM 805 C CA . HIS A 1 109 ? 7.519 -5.156 10.440 1.00 97.81 109 HIS A CA 1
ATOM 806 C C . HIS A 1 109 ? 6.221 -5.609 9.761 1.00 97.81 109 HIS A C 1
ATOM 808 O O . HIS A 1 109 ? 6.305 -6.218 8.702 1.00 97.81 109 HIS A O 1
ATOM 814 N N . PRO A 1 110 ? 5.037 -5.241 10.270 1.00 98.12 110 PRO A N 1
ATOM 815 C CA . PRO A 1 110 ? 3.774 -5.464 9.567 1.00 98.12 110 PRO A CA 1
ATOM 816 C C . PRO A 1 110 ? 3.733 -4.858 8.151 1.00 98.12 110 PRO A C 1
ATOM 818 O O . PRO A 1 110 ? 4.098 -3.698 7.935 1.00 98.12 110 PRO A O 1
ATOM 821 N N . LEU A 1 111 ? 3.228 -5.632 7.187 1.00 97.88 111 LEU A N 1
ATOM 822 C CA . LEU A 1 111 ? 2.960 -5.212 5.806 1.00 97.88 111 LEU A CA 1
ATOM 823 C C . LEU A 1 111 ? 1.488 -4.865 5.583 1.00 97.88 111 LEU A C 1
ATOM 825 O O . LEU A 1 111 ? 1.192 -3.891 4.889 1.00 97.88 111 LEU A O 1
ATOM 829 N N . ALA A 1 112 ? 0.574 -5.681 6.112 1.00 98.31 112 ALA A N 1
ATOM 830 C CA . ALA A 1 112 ? -0.865 -5.538 5.916 1.00 98.31 112 ALA A CA 1
ATOM 831 C C . ALA A 1 112 ? -1.643 -6.010 7.147 1.00 98.31 112 ALA A C 1
ATOM 833 O O . ALA A 1 112 ? -1.340 -7.070 7.695 1.00 98.31 112 ALA A O 1
ATOM 834 N N . TRP A 1 113 ? -2.645 -5.243 7.573 1.00 98.69 113 TRP A N 1
ATOM 835 C CA . TRP A 1 113 ? -3.426 -5.529 8.777 1.00 98.69 113 TRP A CA 1
ATOM 836 C C . TRP A 1 113 ? -4.854 -4.982 8.695 1.00 98.69 113 TRP A C 1
ATOM 838 O O . TRP A 1 113 ? -5.165 -4.095 7.893 1.00 98.69 113 TRP A O 1
ATOM 848 N N . VAL A 1 114 ? -5.723 -5.520 9.549 1.00 98.69 114 VAL A N 1
ATOM 849 C CA . VAL A 1 114 ? -7.062 -4.990 9.823 1.00 98.69 114 VAL A CA 1
ATOM 850 C C . VAL A 1 114 ? -7.019 -4.220 11.141 1.00 98.69 114 VAL A C 1
ATOM 852 O O . VAL A 1 114 ? -6.553 -4.756 12.142 1.00 98.69 114 VAL A O 1
ATOM 855 N N . HIS A 1 115 ? -7.520 -2.985 11.138 1.00 98.25 115 HIS A N 1
ATOM 856 C CA . HIS A 1 115 ? -7.558 -2.101 12.303 1.00 98.25 115 HIS A CA 1
ATOM 857 C C . HIS A 1 115 ? -8.997 -1.697 12.621 1.00 98.25 115 HIS A C 1
ATOM 859 O O . HIS A 1 115 ? -9.715 -1.175 11.763 1.00 98.25 115 HIS A O 1
ATOM 865 N N . THR A 1 116 ? -9.431 -1.893 13.864 1.00 97.94 116 THR A N 1
ATOM 866 C CA . THR A 1 116 ? -10.688 -1.318 14.361 1.00 97.94 116 THR A CA 1
ATOM 867 C C . THR A 1 116 ? -10.433 0.005 15.060 1.00 97.94 116 THR A C 1
ATOM 869 O O . THR A 1 116 ? -9.511 0.113 15.863 1.00 97.94 116 THR A O 1
ATOM 872 N N . TYR A 1 117 ? -11.285 0.997 14.818 1.00 96.19 117 TYR A N 1
ATOM 873 C CA . TYR A 1 117 ? -11.134 2.324 15.398 1.00 96.19 117 TYR A CA 1
ATOM 874 C C . TYR A 1 117 ? -12.445 2.909 15.906 1.00 96.19 117 TYR A C 1
ATOM 876 O O . TYR A 1 117 ? -13.538 2.557 15.460 1.00 96.19 117 TYR A O 1
ATOM 884 N N . ARG A 1 118 ? -12.314 3.897 16.796 1.00 95.56 118 ARG A N 1
ATOM 885 C CA . ARG A 1 118 ? -13.410 4.753 17.253 1.00 95.56 118 ARG A CA 1
ATOM 886 C C . ARG A 1 118 ? -13.066 6.220 17.022 1.00 95.56 118 ARG A C 1
ATOM 888 O O . ARG A 1 118 ? -12.143 6.761 17.626 1.00 95.56 118 ARG A O 1
ATOM 895 N N . ALA A 1 119 ? -13.826 6.876 16.153 1.00 93.44 119 ALA A N 1
ATOM 896 C CA . ALA A 1 119 ? -13.671 8.289 15.839 1.00 93.44 119 ALA A CA 1
ATOM 897 C C . ALA A 1 119 ? -14.123 9.195 17.009 1.00 93.44 119 ALA A C 1
ATOM 899 O O . ALA A 1 119 ? -14.935 8.779 17.843 1.00 93.44 119 ALA A O 1
ATOM 900 N N . PRO A 1 120 ? -13.677 10.468 17.065 1.00 93.44 120 PRO A N 1
ATOM 901 C CA . PRO A 1 120 ? -14.031 11.398 18.145 1.00 93.44 120 PRO A CA 1
ATOM 902 C C . PRO A 1 120 ? -15.533 11.685 18.293 1.00 93.44 120 PRO A C 1
ATOM 904 O O . PRO A 1 120 ? -15.991 12.011 19.385 1.00 93.44 120 PRO A O 1
ATOM 907 N N . ASN A 1 121 ? -16.315 11.539 17.219 1.00 93.06 121 ASN A N 1
ATOM 908 C CA . ASN A 1 121 ? -17.779 11.645 17.259 1.00 93.06 121 ASN A CA 1
ATOM 909 C C . ASN A 1 121 ? -18.471 10.367 17.784 1.00 93.06 121 ASN A C 1
ATOM 911 O O . ASN A 1 121 ? -19.696 10.300 17.819 1.00 93.06 121 ASN A O 1
ATOM 915 N N . GLY A 1 122 ? -17.699 9.346 18.162 1.00 94.75 122 GLY A N 1
ATOM 916 C CA . GLY A 1 122 ? -18.177 8.061 18.657 1.00 94.75 122 GLY A CA 1
ATOM 917 C C . GLY A 1 122 ? -18.492 7.018 17.587 1.00 94.75 122 GLY A C 1
ATOM 918 O O . GLY A 1 122 ? -18.902 5.924 17.960 1.00 94.75 122 GLY A O 1
ATOM 919 N N . THR A 1 123 ? -18.293 7.328 16.301 1.00 94.50 123 THR A N 1
ATOM 920 C CA . THR A 1 123 ? -18.460 6.357 15.207 1.00 94.50 123 THR A CA 1
ATOM 921 C C . THR A 1 123 ? -17.362 5.307 15.281 1.00 94.50 123 THR A C 1
ATOM 923 O O . THR A 1 123 ? -16.187 5.655 15.371 1.00 94.50 123 THR A O 1
ATOM 926 N N . GLU A 1 124 ? -17.737 4.039 15.209 1.00 96.62 124 GLU A N 1
ATOM 927 C CA . GLU A 1 124 ? -16.802 2.919 15.125 1.00 96.62 124 GLU A CA 1
ATOM 928 C C . GLU A 1 124 ? -16.641 2.484 13.670 1.00 96.62 124 GLU A C 1
ATOM 930 O O . GLU A 1 124 ? -17.552 2.650 12.855 1.00 96.62 124 GLU A O 1
ATOM 935 N N . GLY A 1 125 ? -15.471 1.958 13.333 1.00 96.06 125 GLY A N 1
ATOM 936 C CA . GLY A 1 125 ? -15.190 1.472 11.994 1.00 96.06 125 GLY A CA 1
ATOM 937 C C . GLY A 1 125 ? -14.054 0.467 11.970 1.00 96.06 125 GLY A C 1
ATOM 938 O O . GLY A 1 125 ? -13.330 0.282 12.947 1.00 96.06 125 GLY A O 1
ATOM 939 N N . THR A 1 126 ? -13.909 -0.165 10.815 1.00 97.88 126 THR A N 1
ATOM 940 C CA . THR A 1 126 ? -12.834 -1.104 10.517 1.00 97.88 126 THR A CA 1
ATOM 941 C C . THR A 1 126 ? -12.154 -0.646 9.240 1.00 97.88 126 THR A C 1
ATOM 943 O O . THR A 1 126 ? -12.821 -0.269 8.276 1.00 97.88 126 THR A O 1
ATOM 946 N N . SER A 1 127 ? -10.829 -0.665 9.232 1.00 97.31 127 SER A N 1
ATOM 947 C CA . SER A 1 127 ? -10.017 -0.406 8.056 1.00 97.31 127 SER A CA 1
ATOM 948 C C . SER A 1 127 ? -9.125 -1.602 7.760 1.00 97.31 127 SER A C 1
ATOM 950 O O . SER A 1 127 ? -8.796 -2.399 8.634 1.00 97.31 127 SER A O 1
ATOM 952 N N . PHE A 1 128 ? -8.741 -1.719 6.497 1.00 98.25 128 PHE A N 1
ATOM 953 C CA . PHE A 1 128 ? -7.597 -2.510 6.084 1.00 98.25 128 PHE A CA 1
ATOM 954 C C . PHE A 1 128 ? -6.505 -1.529 5.673 1.00 98.25 128 PHE A C 1
ATOM 956 O O . PHE A 1 128 ? -6.771 -0.580 4.926 1.00 98.25 128 PHE A O 1
ATOM 963 N N . CYS A 1 129 ? -5.289 -1.740 6.160 1.00 97.31 129 CYS A N 1
ATOM 964 C CA . CYS A 1 129 ? -4.140 -0.929 5.800 1.00 97.31 129 CYS A CA 1
ATOM 965 C C . CYS A 1 129 ? -3.009 -1.821 5.297 1.00 97.31 129 CYS A C 1
ATOM 967 O O . CYS A 1 129 ? -2.807 -2.927 5.789 1.00 97.31 129 CYS A O 1
ATOM 969 N N . THR A 1 130 ? -2.259 -1.315 4.321 1.00 96.94 130 THR A N 1
ATOM 970 C CA . THR A 1 130 ? -0.989 -1.895 3.901 1.00 96.94 130 THR A CA 1
ATOM 971 C C . THR A 1 130 ? 0.032 -0.796 3.632 1.00 96.94 130 THR A C 1
ATOM 973 O O . THR A 1 130 ? -0.321 0.316 3.223 1.00 96.94 130 THR A O 1
ATOM 976 N N . THR A 1 131 ? 1.304 -1.092 3.897 1.00 95.31 131 THR A N 1
ATOM 977 C CA . THR A 1 131 ? 2.427 -0.199 3.590 1.00 95.31 131 THR A CA 1
ATOM 978 C C . THR A 1 131 ? 2.898 -0.303 2.137 1.00 95.31 131 THR A C 1
ATOM 980 O O . THR A 1 131 ? 3.596 0.602 1.680 1.00 95.31 131 THR A O 1
ATOM 983 N N . ALA A 1 132 ? 2.459 -1.322 1.390 1.00 93.19 132 ALA A N 1
ATOM 984 C CA . ALA A 1 132 ? 2.622 -1.401 -0.060 1.00 93.19 132 ALA A CA 1
ATOM 985 C C . ALA A 1 132 ? 1.622 -0.485 -0.792 1.00 93.19 132 ALA A C 1
ATOM 987 O O . ALA A 1 132 ? 0.643 -0.002 -0.218 1.00 93.19 132 ALA A O 1
ATOM 988 N N . GLY A 1 133 ? 1.856 -0.231 -2.080 1.00 91.12 133 GLY A N 1
ATOM 989 C CA . GLY A 1 133 ? 0.922 0.524 -2.922 1.00 91.12 133 GLY A CA 1
ATOM 990 C C . GLY A 1 133 ? 1.573 1.545 -3.848 1.00 91.12 133 GLY A C 1
ATOM 991 O O . GLY A 1 133 ? 0.907 2.482 -4.296 1.00 91.12 133 GLY A O 1
ATOM 992 N N . ALA A 1 134 ? 2.865 1.410 -4.150 1.00 92.12 134 ALA A N 1
ATOM 993 C CA . ALA A 1 134 ? 3.376 2.001 -5.378 1.00 92.12 134 ALA A CA 1
ATOM 994 C C . ALA A 1 134 ? 2.710 1.315 -6.578 1.00 92.12 134 ALA A C 1
ATOM 996 O O . ALA A 1 134 ? 2.344 0.146 -6.511 1.00 92.12 134 ALA A O 1
ATOM 997 N N . SER A 1 135 ? 2.591 2.021 -7.702 1.00 92.06 135 SER A N 1
ATOM 998 C CA . SER A 1 135 ? 2.033 1.456 -8.938 1.00 92.06 135 SER A CA 1
ATOM 999 C C . SER A 1 135 ? 2.706 0.130 -9.323 1.00 92.06 135 SER A C 1
ATOM 1001 O O . SER A 1 135 ? 2.046 -0.851 -9.626 1.00 92.06 135 SER A O 1
ATOM 1003 N N . VAL A 1 136 ? 4.029 0.050 -9.210 1.00 94.31 136 VAL A N 1
ATOM 1004 C CA . VAL A 1 136 ? 4.788 -1.175 -9.504 1.00 94.31 136 VAL A CA 1
ATOM 1005 C C . VAL A 1 136 ? 4.523 -2.345 -8.546 1.00 94.31 136 VAL A C 1
ATOM 1007 O O . VAL A 1 136 ? 4.760 -3.480 -8.941 1.00 94.31 136 VAL A O 1
ATOM 1010 N N . ASP A 1 137 ? 4.000 -2.113 -7.337 1.00 95.81 137 ASP A N 1
ATOM 1011 C CA . ASP A 1 137 ? 3.600 -3.206 -6.433 1.00 95.81 137 ASP A CA 1
ATOM 1012 C C . ASP A 1 137 ? 2.354 -3.929 -6.964 1.00 95.81 137 ASP A C 1
ATOM 1014 O O . ASP A 1 137 ? 2.195 -5.129 -6.766 1.00 95.81 137 ASP A O 1
ATOM 1018 N N . PHE A 1 138 ? 1.490 -3.225 -7.705 1.00 95.81 138 PHE A N 1
ATOM 1019 C CA . PHE A 1 138 ? 0.304 -3.818 -8.328 1.00 95.81 138 PHE A CA 1
ATOM 1020 C C . PHE A 1 138 ? 0.632 -4.719 -9.526 1.00 95.81 138 PHE A C 1
ATOM 1022 O O . PHE A 1 138 ? -0.273 -5.384 -10.026 1.00 95.81 138 PHE A O 1
ATOM 1029 N N . CYS A 1 139 ? 1.904 -4.799 -9.941 1.00 95.94 139 CYS A N 1
ATOM 1030 C CA . CYS A 1 139 ? 2.374 -5.855 -10.839 1.00 95.94 139 CYS A CA 1
ATOM 1031 C C . CYS A 1 139 ? 2.141 -7.249 -10.229 1.00 95.94 139 CYS A C 1
ATOM 1033 O O . CYS A 1 139 ? 1.800 -8.185 -10.952 1.00 95.94 139 CYS A O 1
ATOM 1035 N N . SER A 1 140 ? 2.250 -7.378 -8.899 1.00 96.94 140 SER A N 1
ATOM 1036 C CA . SER A 1 140 ? 1.893 -8.606 -8.186 1.00 96.94 140 SER A CA 1
ATOM 1037 C C . SER A 1 140 ? 0.384 -8.857 -8.280 1.00 96.94 140 SER A C 1
ATOM 1039 O O . SER A 1 140 ? -0.444 -8.020 -7.907 1.00 96.94 140 SER A O 1
ATOM 1041 N N . GLU A 1 141 ? 0.020 -10.026 -8.809 1.00 97.31 141 GLU A N 1
ATOM 1042 C CA . GLU A 1 141 ? -1.367 -10.500 -8.845 1.00 97.31 141 GLU A CA 1
ATOM 1043 C C . GLU A 1 141 ? -1.938 -10.644 -7.434 1.00 97.31 141 GLU A C 1
ATOM 1045 O O . GLU A 1 141 ? -3.032 -10.163 -7.155 1.00 97.31 141 GLU A O 1
ATOM 1050 N N . ASP A 1 142 ? -1.151 -11.196 -6.521 1.00 97.81 142 ASP A N 1
ATOM 1051 C CA . ASP A 1 142 ? -1.548 -11.435 -5.138 1.00 97.81 142 ASP A CA 1
ATOM 1052 C C . ASP A 1 142 ? -1.706 -10.136 -4.345 1.00 97.81 142 ASP A C 1
ATOM 1054 O O . ASP A 1 142 ? -2.624 -10.020 -3.533 1.00 97.81 142 ASP A O 1
ATOM 1058 N N . MET A 1 143 ? -0.893 -9.113 -4.640 1.00 97.25 143 MET A N 1
ATOM 1059 C CA . MET A 1 143 ? -1.115 -7.761 -4.123 1.00 97.25 143 MET A CA 1
ATOM 1060 C C . MET A 1 143 ? -2.484 -7.231 -4.569 1.00 97.25 143 MET A C 1
ATOM 1062 O O . MET A 1 143 ? -3.260 -6.742 -3.747 1.00 97.25 143 MET A O 1
ATOM 1066 N N . ARG A 1 144 ? -2.824 -7.359 -5.860 1.00 98.12 144 ARG A N 1
ATOM 1067 C CA . ARG A 1 144 ? -4.148 -6.959 -6.366 1.00 98.12 144 ARG A CA 1
ATOM 1068 C C . ARG A 1 144 ? -5.266 -7.771 -5.713 1.00 98.12 144 ARG A C 1
ATOM 1070 O O . ARG A 1 144 ? -6.251 -7.177 -5.274 1.00 98.12 144 ARG A O 1
ATOM 1077 N N . ARG A 1 145 ? -5.111 -9.096 -5.611 1.00 98.50 145 ARG A N 1
ATOM 1078 C CA . ARG A 1 145 ? -6.094 -10.000 -4.996 1.00 98.50 145 ARG A CA 1
ATOM 1079 C C . ARG A 1 145 ? -6.347 -9.637 -3.540 1.00 98.50 145 ARG A C 1
ATOM 1081 O O . ARG A 1 145 ? -7.503 -9.482 -3.163 1.00 98.50 145 ARG A O 1
ATOM 1088 N N . MET A 1 146 ? -5.300 -9.365 -2.763 1.00 98.38 146 MET A N 1
ATOM 1089 C CA . MET A 1 146 ? -5.427 -8.905 -1.379 1.00 98.38 146 MET A CA 1
ATOM 1090 C C . MET A 1 146 ? -6.262 -7.617 -1.269 1.00 98.38 146 MET A C 1
ATOM 1092 O O . MET A 1 146 ? -7.171 -7.545 -0.442 1.00 98.38 146 MET A O 1
ATOM 1096 N N . ILE A 1 147 ? -6.011 -6.611 -2.117 1.00 98.12 147 ILE A N 1
ATOM 1097 C CA . ILE A 1 147 ? -6.780 -5.350 -2.110 1.00 98.12 147 ILE A CA 1
ATOM 1098 C C . ILE A 1 147 ? -8.246 -5.568 -2.515 1.00 98.12 147 ILE A C 1
ATOM 1100 O O . ILE A 1 147 ? -9.158 -5.003 -1.898 1.00 98.12 147 ILE A O 1
ATOM 1104 N N . VAL A 1 148 ? -8.497 -6.395 -3.532 1.00 98.50 148 VAL A N 1
ATOM 1105 C CA . VAL A 1 148 ? -9.862 -6.730 -3.960 1.00 98.50 148 VAL A CA 1
ATOM 1106 C C . VAL A 1 148 ? -10.597 -7.470 -2.843 1.00 98.50 148 VAL A C 1
ATOM 1108 O O . VAL A 1 148 ? -11.689 -7.052 -2.457 1.00 98.50 148 VAL A O 1
ATOM 1111 N N . ASN A 1 149 ? -9.980 -8.488 -2.245 1.00 98.81 149 ASN A N 1
ATOM 1112 C CA . ASN A 1 149 ? -10.547 -9.242 -1.129 1.00 98.81 149 ASN A CA 1
ATOM 1113 C C . ASN A 1 149 ? -10.838 -8.351 0.087 1.00 98.81 149 ASN A C 1
ATOM 1115 O O . ASN A 1 149 ? -11.904 -8.469 0.690 1.00 98.81 149 ASN A O 1
ATOM 1119 N N . ALA A 1 150 ? -9.935 -7.420 0.421 1.00 98.62 150 ALA A N 1
ATOM 1120 C CA . ALA A 1 150 ? -10.156 -6.427 1.472 1.00 98.62 150 ALA A CA 1
ATOM 1121 C C . ALA A 1 150 ? -11.395 -5.565 1.201 1.00 98.62 150 ALA A C 1
ATOM 1123 O O . ALA A 1 150 ? -12.147 -5.262 2.125 1.00 98.62 150 ALA A O 1
ATOM 1124 N N . THR A 1 151 ? -11.659 -5.224 -0.061 1.00 98.44 151 THR A N 1
ATOM 1125 C CA . THR A 1 151 ? -12.855 -4.462 -0.444 1.00 98.44 151 THR A CA 1
ATOM 1126 C C . THR A 1 151 ? -14.136 -5.272 -0.229 1.00 98.44 151 THR A C 1
ATOM 1128 O O . THR A 1 151 ? -15.084 -4.750 0.359 1.00 98.44 151 THR A O 1
ATOM 1131 N N . TYR A 1 152 ? -14.168 -6.549 -0.637 1.00 98.69 152 TYR A N 1
ATOM 1132 C CA . TYR A 1 152 ? -15.296 -7.449 -0.343 1.00 98.69 152 TYR A CA 1
ATOM 1133 C C . TYR A 1 152 ? -15.525 -7.564 1.169 1.00 98.69 152 TYR A C 1
ATOM 1135 O O . TYR A 1 152 ? -16.621 -7.290 1.655 1.00 98.69 152 TYR A O 1
ATOM 1143 N N . PHE A 1 153 ? -14.463 -7.864 1.918 1.00 98.56 153 PHE A N 1
ATOM 1144 C CA . PHE A 1 153 ? -14.514 -8.036 3.367 1.00 98.56 153 PHE A CA 1
ATOM 1145 C C . PHE A 1 153 ? -15.049 -6.791 4.094 1.00 98.56 153 PHE A C 1
ATOM 1147 O O . PHE A 1 153 ? -16.000 -6.886 4.868 1.00 98.56 153 PHE A O 1
ATOM 1154 N N . LEU A 1 154 ? -14.494 -5.606 3.811 1.00 98.31 154 LEU A N 1
ATOM 1155 C CA . LEU A 1 154 ? -14.883 -4.355 4.478 1.00 98.31 154 LEU A CA 1
ATOM 1156 C C . LEU A 1 154 ? -16.288 -3.869 4.102 1.00 98.31 154 LEU A C 1
ATOM 1158 O O . LEU A 1 154 ? -16.877 -3.074 4.832 1.00 98.31 154 LEU A O 1
ATOM 1162 N N . THR A 1 155 ? -16.832 -4.331 2.976 1.00 98.00 155 THR A N 1
ATOM 1163 C CA . THR A 1 155 ? -18.207 -4.017 2.555 1.00 98.00 155 THR A CA 1
ATOM 1164 C C . THR A 1 155 ? -19.221 -5.078 2.987 1.00 98.00 155 THR A C 1
ATOM 1166 O O . THR A 1 155 ? -20.406 -4.949 2.682 1.00 98.00 155 THR A O 1
ATOM 1169 N N . GLY A 1 156 ? -18.783 -6.099 3.735 1.00 97.50 156 GLY A N 1
ATOM 1170 C CA . GLY A 1 156 ? -19.639 -7.186 4.211 1.00 97.50 156 GLY A CA 1
ATOM 1171 C C . GLY A 1 156 ? -20.103 -8.132 3.103 1.00 97.50 156 GLY A C 1
ATOM 1172 O O . GLY A 1 156 ? -21.115 -8.811 3.269 1.00 97.50 156 GLY A O 1
ATOM 1173 N N . LEU A 1 157 ? -19.402 -8.151 1.969 1.00 98.31 157 LEU A N 1
ATOM 1174 C CA . LEU A 1 157 ? -19.641 -9.086 0.878 1.00 98.31 157 LEU A CA 1
ATOM 1175 C C . LEU A 1 157 ? -18.802 -10.353 1.073 1.00 98.31 157 LEU A C 1
ATOM 1177 O O . LEU A 1 157 ? -17.714 -10.318 1.652 1.00 98.31 157 LEU A O 1
ATOM 1181 N N . ASP A 1 158 ? -19.285 -11.471 0.535 1.00 97.94 158 ASP A N 1
ATOM 1182 C CA . ASP A 1 158 ? -18.524 -12.717 0.529 1.00 97.94 158 ASP A CA 1
ATOM 1183 C C . ASP A 1 158 ? -17.276 -12.569 -0.347 1.00 97.94 158 ASP A C 1
ATOM 1185 O O . ASP A 1 158 ? -17.367 -12.237 -1.532 1.00 97.94 158 ASP A O 1
ATOM 1189 N N . VAL A 1 159 ? -16.104 -12.831 0.233 1.00 98.56 159 VAL A N 1
ATOM 1190 C CA . VAL A 1 159 ? -14.849 -12.863 -0.525 1.00 98.56 159 VAL A CA 1
ATOM 1191 C C . VAL A 1 159 ? -14.853 -14.104 -1.430 1.00 98.56 159 VAL A C 1
ATOM 1193 O O . VAL A 1 159 ? -15.051 -15.205 -0.906 1.00 98.56 159 VAL A O 1
ATOM 1196 N N . PRO A 1 160 ? -14.648 -13.973 -2.753 1.00 97.69 160 PRO A N 1
ATOM 1197 C CA . PRO A 1 160 ? -14.556 -15.117 -3.662 1.00 97.69 160 PRO A CA 1
ATOM 1198 C C . PRO A 1 160 ? -13.343 -16.007 -3.368 1.00 97.69 160 PRO A C 1
ATOM 1200 O O . PRO A 1 160 ? -12.337 -15.534 -2.850 1.00 97.69 160 PRO A O 1
ATOM 1203 N N . ASP A 1 161 ? -13.410 -17.283 -3.758 1.00 94.94 161 ASP A N 1
ATOM 1204 C CA . ASP A 1 161 ? -12.282 -18.217 -3.600 1.00 94.94 161 ASP A CA 1
ATOM 1205 C C . ASP A 1 161 ? -11.067 -17.854 -4.456 1.00 94.94 161 ASP A C 1
ATOM 1207 O O . ASP A 1 161 ? -9.932 -18.034 -4.026 1.00 94.94 161 ASP A O 1
ATOM 1211 N N . ASP A 1 162 ? -11.323 -17.283 -5.630 1.00 93.56 162 ASP A N 1
ATOM 1212 C CA . ASP A 1 162 ? -10.318 -16.703 -6.512 1.00 93.56 162 ASP A CA 1
ATOM 1213 C C . ASP A 1 162 ? -10.907 -15.438 -7.143 1.00 93.56 162 ASP A C 1
ATOM 1215 O O . ASP A 1 162 ? -11.622 -15.477 -8.150 1.00 93.56 162 ASP A O 1
ATOM 1219 N N . ALA A 1 163 ? -10.715 -14.300 -6.472 1.00 97.12 163 ALA A N 1
ATOM 1220 C CA . ALA A 1 163 ? -11.199 -13.027 -6.981 1.00 97.12 163 ALA A CA 1
ATOM 1221 C C . ALA A 1 163 ? -10.467 -12.681 -8.286 1.00 97.12 163 ALA A C 1
ATOM 1223 O O . ALA A 1 163 ? -9.241 -12.589 -8.315 1.00 97.12 163 ALA A O 1
ATOM 1224 N N . ASN A 1 164 ? -11.223 -12.450 -9.365 1.00 97.06 164 ASN A N 1
ATOM 1225 C CA . ASN A 1 164 ? -10.635 -12.029 -10.633 1.00 97.06 164 ASN A CA 1
ATOM 1226 C C . ASN A 1 164 ? -10.013 -10.638 -10.481 1.00 97.06 164 ASN A C 1
ATOM 1228 O O . ASN A 1 164 ? -10.721 -9.641 -10.328 1.00 97.06 164 ASN A O 1
ATOM 1232 N N . VAL A 1 165 ? -8.688 -10.598 -10.567 1.00 97.50 165 VAL A N 1
ATOM 1233 C CA . VAL A 1 165 ? -7.887 -9.379 -10.448 1.00 97.50 165 VAL A CA 1
ATOM 1234 C C . VAL A 1 165 ? -7.112 -9.052 -11.716 1.00 97.50 165 VAL A C 1
ATOM 1236 O O . VAL A 1 165 ? -6.188 -8.236 -11.679 1.00 97.50 165 VAL A O 1
ATOM 1239 N N . ALA A 1 166 ? -7.480 -9.667 -12.846 1.00 96.38 166 ALA A N 1
ATOM 1240 C CA . ALA A 1 166 ? -6.933 -9.320 -14.148 1.00 96.38 166 ALA A CA 1
ATOM 1241 C C . ALA A 1 166 ? -7.061 -7.811 -14.390 1.00 96.38 166 ALA A C 1
ATOM 1243 O O . ALA A 1 166 ? -8.052 -7.183 -14.007 1.00 96.38 166 ALA A O 1
ATOM 1244 N N . TYR A 1 167 ? -6.046 -7.221 -15.020 1.00 93.62 167 TYR A N 1
ATOM 1245 C CA . TYR A 1 167 ? -6.125 -5.814 -15.376 1.00 93.62 167 TYR A CA 1
ATOM 1246 C C . TYR A 1 167 ? -7.287 -5.584 -16.340 1.00 93.62 167 TYR A C 1
ATOM 1248 O O . TYR A 1 167 ? -7.520 -6.383 -17.248 1.00 93.62 167 TYR A O 1
ATOM 1256 N N . VAL A 1 168 ? -8.002 -4.480 -16.134 1.00 91.88 168 VAL A N 1
ATOM 1257 C CA . VAL A 1 168 ? -9.052 -4.040 -17.060 1.00 91.88 168 VAL A CA 1
ATOM 1258 C C . VAL A 1 168 ? -8.423 -3.600 -18.384 1.00 91.88 168 VAL A C 1
ATOM 1260 O O . VAL A 1 168 ? -8.898 -3.990 -19.447 1.00 91.88 168 VAL A O 1
ATOM 1263 N N . ASP A 1 169 ? -7.310 -2.872 -18.290 1.00 91.25 169 ASP A N 1
ATOM 1264 C CA . ASP A 1 169 ? -6.550 -2.303 -19.402 1.00 91.25 169 ASP A CA 1
ATOM 1265 C C . ASP A 1 169 ? -5.074 -2.719 -19.321 1.00 91.25 169 ASP A C 1
ATOM 1267 O O . ASP A 1 169 ? -4.625 -3.171 -18.263 1.00 91.25 169 ASP A O 1
ATOM 1271 N N . PRO A 1 170 ? -4.282 -2.571 -20.400 1.00 90.00 170 PRO A N 1
ATOM 1272 C CA . PRO A 1 170 ? -2.845 -2.808 -20.337 1.00 90.00 170 PRO A CA 1
ATOM 1273 C C . PRO A 1 170 ? -2.189 -2.016 -19.194 1.00 90.00 170 PRO A C 1
ATOM 1275 O O . PRO A 1 170 ? -2.215 -0.785 -19.169 1.00 90.00 170 PRO A O 1
ATOM 1278 N N . TYR A 1 171 ? -1.581 -2.730 -18.247 1.00 91.44 171 TYR A N 1
ATOM 1279 C CA . TYR A 1 171 ? -0.961 -2.133 -17.069 1.00 91.44 171 TYR A CA 1
ATOM 1280 C C . TYR A 1 171 ? 0.559 -2.163 -17.187 1.00 91.44 171 TYR A C 1
ATOM 1282 O O . TYR A 1 171 ? 1.187 -3.197 -16.991 1.00 91.44 171 TYR A O 1
ATOM 1290 N N . HIS A 1 172 ? 1.156 -1.015 -17.504 1.00 90.75 172 HIS A N 1
ATOM 1291 C CA . HIS A 1 172 ? 2.607 -0.877 -17.612 1.00 90.75 172 HIS A CA 1
ATOM 1292 C C . HIS A 1 172 ? 3.100 0.324 -16.785 1.00 90.75 172 HIS A C 1
ATOM 1294 O O . HIS A 1 172 ? 3.406 1.392 -17.331 1.00 90.75 172 HIS A O 1
ATOM 1300 N N . PRO A 1 173 ? 3.145 0.193 -15.446 1.00 91.88 173 PRO A N 1
ATOM 1301 C CA . PRO A 1 173 ? 3.426 1.311 -14.558 1.00 91.88 173 PRO A CA 1
ATOM 1302 C C . PRO A 1 173 ? 4.880 1.780 -14.675 1.00 91.88 173 PRO A C 1
ATOM 1304 O O . PRO A 1 173 ? 5.821 0.980 -14.662 1.00 91.88 173 PRO A O 1
ATOM 1307 N N . SER A 1 174 ? 5.084 3.100 -14.683 1.00 91.94 174 SER A N 1
ATOM 1308 C CA . SER A 1 174 ? 6.413 3.662 -14.441 1.00 91.94 174 SER A CA 1
ATOM 1309 C C . SER A 1 174 ? 6.864 3.356 -13.010 1.00 91.94 174 SER A C 1
ATOM 1311 O O . SER A 1 174 ? 6.048 3.316 -12.084 1.00 91.94 174 SER A O 1
ATOM 1313 N N . PHE A 1 175 ? 8.170 3.217 -12.810 1.00 92.25 175 PHE A N 1
ATOM 1314 C CA . PHE A 1 175 ? 8.768 3.140 -11.484 1.00 92.25 175 PHE A CA 1
ATOM 1315 C C . PHE A 1 175 ? 8.554 4.451 -10.715 1.00 92.25 175 PHE A C 1
ATOM 1317 O O . PHE A 1 175 ? 8.370 5.522 -11.301 1.00 92.25 175 PHE A O 1
ATOM 1324 N N . PHE A 1 176 ? 8.590 4.387 -9.388 1.00 89.12 176 PHE A N 1
ATOM 1325 C CA . PHE A 1 176 ? 8.574 5.589 -8.557 1.00 89.12 176 PHE A CA 1
ATOM 1326 C C . PHE A 1 176 ? 9.951 6.268 -8.562 1.00 89.12 176 PHE A C 1
ATOM 1328 O O . PHE A 1 176 ? 10.981 5.643 -8.801 1.00 89.12 176 PHE A O 1
ATOM 1335 N N . GLY A 1 177 ? 10.000 7.567 -8.276 1.00 88.06 177 GLY A N 1
ATOM 1336 C CA . GLY A 1 177 ? 11.275 8.270 -8.185 1.00 88.06 177 GLY A CA 1
ATOM 1337 C C . GLY A 1 177 ? 11.132 9.762 -7.936 1.00 88.06 177 GLY A C 1
ATOM 1338 O O . GLY A 1 177 ? 10.067 10.354 -8.121 1.00 88.06 177 GLY A O 1
ATOM 1339 N N . PHE A 1 178 ? 12.233 10.382 -7.517 1.00 85.81 178 PHE A N 1
ATOM 1340 C CA . PHE A 1 178 ? 12.297 11.824 -7.302 1.00 85.81 178 PHE A CA 1
ATOM 1341 C C . PHE A 1 178 ? 12.555 12.549 -8.622 1.00 85.81 178 PHE A C 1
ATOM 1343 O O . PHE A 1 178 ? 13.689 12.654 -9.091 1.00 85.81 178 PHE A O 1
ATOM 1350 N N . ILE A 1 179 ? 11.489 13.086 -9.207 1.00 89.50 179 ILE A N 1
ATOM 1351 C CA . ILE A 1 179 ? 11.557 13.892 -10.425 1.00 89.50 179 ILE A CA 1
ATOM 1352 C C . ILE A 1 179 ? 11.985 15.317 -10.052 1.00 89.50 179 ILE A C 1
ATOM 1354 O O . ILE A 1 179 ? 11.249 16.037 -9.382 1.00 89.50 179 ILE A O 1
ATOM 1358 N N . LYS A 1 180 ? 13.188 15.715 -10.482 1.00 89.69 180 LYS A N 1
ATOM 1359 C CA . LYS A 1 180 ? 13.735 17.078 -10.299 1.00 89.69 180 LYS A CA 1
ATOM 1360 C C . LYS A 1 180 ? 13.587 17.969 -11.534 1.00 89.69 180 LYS A C 1
ATOM 1362 O O . LYS A 1 180 ? 13.889 19.153 -11.475 1.00 89.69 180 LYS A O 1
ATOM 1367 N N . ASP A 1 181 ? 13.185 17.385 -12.654 1.00 92.19 181 ASP A N 1
ATOM 1368 C CA . ASP A 1 181 ? 12.999 18.086 -13.917 1.00 92.19 181 ASP A CA 1
ATOM 1369 C C . ASP A 1 181 ? 11.637 18.795 -13.910 1.00 92.19 181 ASP A C 1
ATOM 1371 O O . ASP A 1 181 ? 10.593 18.141 -13.933 1.00 92.19 181 ASP A O 1
ATOM 1375 N N . GLU A 1 182 ? 11.654 20.129 -13.854 1.00 93.62 182 GLU A N 1
ATOM 1376 C CA . GLU A 1 182 ? 10.454 20.976 -13.741 1.00 93.62 182 GLU A CA 1
ATOM 1377 C C . GLU A 1 182 ? 9.494 20.832 -14.931 1.00 93.62 182 GLU A C 1
ATOM 1379 O O . GLU A 1 182 ? 8.288 21.043 -14.802 1.00 93.62 182 GLU A O 1
ATOM 1384 N N . ASP A 1 183 ? 10.015 20.422 -16.084 1.00 93.94 183 ASP A N 1
ATOM 1385 C CA . ASP A 1 183 ? 9.255 20.259 -17.316 1.00 93.94 183 ASP A CA 1
ATOM 1386 C C . ASP A 1 183 ? 8.777 18.813 -17.517 1.00 93.94 183 ASP A C 1
ATOM 1388 O O . ASP A 1 183 ? 8.110 18.533 -18.511 1.00 93.94 183 ASP A O 1
ATOM 1392 N N . TRP A 1 184 ? 9.101 17.880 -16.609 1.00 92.00 184 TRP A N 1
ATOM 1393 C CA . TRP A 1 184 ? 8.744 16.459 -16.732 1.00 92.00 184 TRP A CA 1
ATOM 1394 C C . TRP A 1 184 ? 7.254 16.253 -16.995 1.00 92.00 184 TRP A C 1
ATOM 1396 O O . TRP A 1 184 ? 6.875 15.667 -18.006 1.00 92.00 184 TRP A O 1
ATOM 1406 N N . TYR A 1 185 ? 6.406 16.788 -16.114 1.00 91.00 185 TYR A N 1
ATOM 1407 C CA . TYR A 1 185 ? 4.958 16.635 -16.233 1.00 91.00 185 TYR A CA 1
ATOM 1408 C C . TYR A 1 185 ? 4.386 17.456 -17.390 1.00 91.00 185 TYR A C 1
ATOM 1410 O O . TYR A 1 1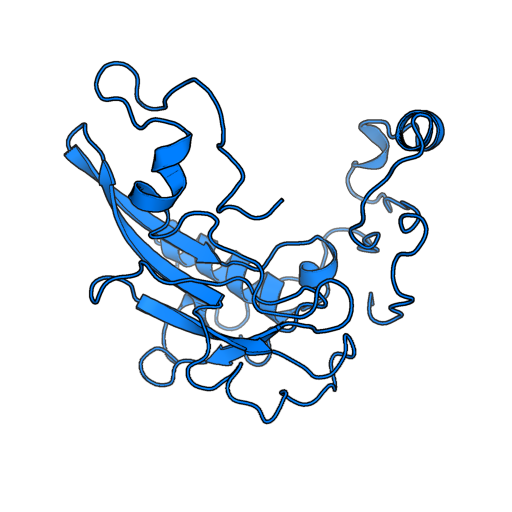85 ? 3.452 17.010 -18.045 1.00 91.00 185 TYR A O 1
ATOM 1418 N N . ARG A 1 186 ? 4.981 18.617 -17.700 1.00 92.56 186 ARG A N 1
ATOM 1419 C CA . ARG A 1 186 ? 4.564 19.426 -18.854 1.00 92.56 186 ARG A CA 1
ATOM 1420 C C . ARG A 1 186 ? 4.838 18.711 -20.177 1.00 92.56 186 ARG A C 1
ATOM 1422 O O . ARG A 1 186 ? 4.041 18.827 -21.091 1.00 92.56 186 ARG A O 1
ATOM 1429 N N . ARG A 1 187 ? 5.955 17.986 -20.288 1.00 92.38 187 ARG A N 1
ATOM 1430 C CA . ARG A 1 187 ? 6.277 17.176 -21.474 1.00 92.38 187 ARG A CA 1
ATOM 1431 C C . ARG A 1 187 ? 5.506 15.864 -21.528 1.00 92.38 187 ARG A C 1
ATOM 1433 O O . ARG A 1 187 ? 5.318 15.351 -22.623 1.00 92.38 187 ARG A O 1
ATOM 1440 N N . ALA A 1 188 ? 5.139 15.307 -20.372 1.00 90.81 188 ALA A N 1
ATOM 1441 C CA . ALA A 1 188 ? 4.253 14.151 -20.317 1.00 90.81 188 ALA A CA 1
ATOM 1442 C C . ALA A 1 188 ? 2.869 14.497 -20.878 1.00 90.81 188 ALA A C 1
ATOM 1444 O O . ALA A 1 188 ? 2.279 13.648 -21.528 1.00 90.81 188 ALA A O 1
ATOM 1445 N N . ASP A 1 189 ? 2.407 15.734 -20.643 1.00 92.44 189 ASP A N 1
ATOM 1446 C CA . ASP A 1 189 ? 1.176 16.311 -21.203 1.00 92.44 189 ASP A CA 1
ATOM 1447 C C . ASP A 1 189 ? -0.036 15.374 -21.099 1.00 92.44 189 ASP A C 1
ATOM 1449 O O . ASP A 1 189 ? -0.848 15.292 -22.015 1.00 92.44 189 ASP A O 1
ATOM 1453 N N . LEU A 1 190 ? -0.129 14.651 -19.974 1.00 91.25 190 LEU A N 1
ATOM 1454 C CA . LEU A 1 190 ? -1.193 13.681 -19.735 1.00 91.25 190 LEU A CA 1
ATOM 1455 C C . LEU A 1 190 ? -2.548 14.381 -19.715 1.00 91.25 190 LEU A C 1
ATOM 1457 O O . LEU A 1 190 ? -2.792 15.269 -18.891 1.00 91.25 190 LEU A O 1
ATOM 1461 N N . GLN A 1 191 ? -3.429 13.928 -20.591 1.00 92.50 191 GLN A N 1
ATOM 1462 C CA . GLN A 1 191 ? -4.810 14.357 -20.688 1.00 92.50 191 GLN A CA 1
ATOM 1463 C C . GLN A 1 191 ? -5.732 13.345 -19.997 1.00 92.50 191 GLN A C 1
ATOM 1465 O O . GLN A 1 191 ? -5.376 12.177 -19.845 1.00 92.50 191 GLN A O 1
ATOM 1470 N N . PRO A 1 192 ? -6.947 13.751 -19.588 1.00 91.56 192 PRO A N 1
ATOM 1471 C CA . PRO A 1 192 ? -7.929 12.817 -19.042 1.00 91.56 192 PRO A CA 1
ATOM 1472 C C . PRO A 1 192 ? -8.220 11.620 -19.962 1.00 91.56 192 PRO A C 1
ATOM 1474 O O . PRO A 1 192 ? -8.369 10.512 -19.466 1.00 91.56 192 PRO A O 1
ATOM 1477 N N . GLU A 1 193 ? -8.236 11.834 -21.281 1.00 91.31 193 GLU A N 1
ATOM 1478 C CA . GLU A 1 193 ? -8.444 10.790 -22.298 1.00 91.31 193 GLU A CA 1
ATOM 1479 C C . GLU A 1 193 ? -7.322 9.737 -22.339 1.00 91.31 193 GLU A C 1
ATOM 1481 O O . GLU A 1 193 ? -7.568 8.592 -22.711 1.00 91.31 193 GLU A O 1
ATOM 1486 N N . ASP A 1 194 ? -6.110 10.059 -21.866 1.00 88.56 194 ASP A N 1
ATOM 1487 C CA . ASP A 1 194 ? -5.032 9.069 -21.712 1.00 88.56 194 ASP A CA 1
ATOM 1488 C C . ASP A 1 194 ? -5.325 8.050 -20.596 1.00 88.56 194 ASP A C 1
ATOM 1490 O O . ASP A 1 194 ? -4.620 7.049 -20.473 1.00 88.56 194 ASP A O 1
ATOM 1494 N N . LEU A 1 195 ? -6.354 8.300 -19.778 1.00 88.12 195 LEU A N 1
ATOM 1495 C CA . LEU A 1 195 ? -6.823 7.440 -18.689 1.00 88.12 195 LEU A CA 1
ATOM 1496 C C . LEU A 1 195 ? -8.187 6.792 -18.993 1.00 88.12 195 LEU A C 1
ATOM 1498 O O . LEU A 1 195 ? -8.782 6.195 -18.092 1.00 88.12 195 LEU A O 1
ATOM 1502 N N . ASP A 1 196 ? -8.702 6.935 -20.220 1.00 90.69 196 ASP A N 1
ATOM 1503 C CA . ASP A 1 196 ? -9.945 6.286 -20.642 1.00 90.69 196 ASP A CA 1
ATOM 1504 C C . ASP A 1 196 ? -9.796 4.757 -20.697 1.00 90.69 196 ASP A C 1
ATOM 1506 O O . ASP A 1 196 ? -8.715 4.209 -20.900 1.00 90.69 196 ASP A O 1
ATOM 1510 N N . LEU A 1 197 ? -10.917 4.044 -20.564 1.00 90.50 197 LEU A N 1
ATOM 1511 C CA . LEU A 1 197 ? -10.920 2.587 -20.696 1.00 90.50 197 LEU A CA 1
ATOM 1512 C C . LEU A 1 197 ? -10.458 2.159 -22.095 1.00 90.50 197 LEU A C 1
ATOM 1514 O O . LEU A 1 197 ? -10.886 2.709 -23.113 1.00 90.50 197 LEU A O 1
ATOM 1518 N N . GLY A 1 198 ? -9.637 1.119 -22.146 1.00 87.62 198 GLY A N 1
ATOM 1519 C CA . GLY A 1 198 ? -9.035 0.574 -23.358 1.00 87.62 198 GLY A CA 1
ATOM 1520 C C . GLY A 1 198 ? -7.756 1.283 -23.806 1.00 87.62 198 GLY A C 1
ATOM 1521 O O . GLY A 1 198 ? -7.199 0.893 -24.837 1.00 87.62 198 GLY A O 1
ATOM 1522 N N . THR A 1 199 ? -7.281 2.303 -23.083 1.00 87.81 199 THR A N 1
ATOM 1523 C CA . THR A 1 199 ? -6.006 2.969 -23.379 1.00 87.81 199 THR A CA 1
ATOM 1524 C C . THR A 1 199 ? -4.850 2.351 -22.588 1.00 87.81 199 THR A C 1
ATOM 1526 O O . THR A 1 199 ? -5.028 1.658 -21.590 1.00 87.81 199 THR A O 1
ATOM 1529 N N . GLU A 1 200 ? -3.625 2.577 -23.062 1.00 86.31 200 GLU A N 1
ATOM 1530 C CA . GLU A 1 200 ? -2.407 2.187 -22.354 1.00 86.31 200 GLU A CA 1
ATOM 1531 C C . GLU A 1 200 ? -1.654 3.455 -21.938 1.00 86.31 200 GLU A C 1
ATOM 1533 O O . GLU A 1 200 ? -1.064 4.143 -22.778 1.00 86.31 200 GLU A O 1
ATOM 1538 N N . LEU A 1 201 ? -1.636 3.750 -20.635 1.00 84.62 201 LEU A N 1
ATOM 1539 C CA . LEU A 1 201 ? -0.897 4.886 -20.090 1.00 84.62 201 LEU A CA 1
ATOM 1540 C C . LEU A 1 201 ? 0.615 4.610 -20.116 1.00 84.62 201 LEU A C 1
ATOM 1542 O O . LEU A 1 201 ? 1.161 3.938 -19.238 1.00 84.62 201 LEU A O 1
ATOM 1546 N N . LYS A 1 202 ? 1.325 5.177 -21.097 1.00 77.88 202 LYS A N 1
ATOM 1547 C CA . LYS A 1 202 ? 2.788 5.046 -21.218 1.00 77.88 202 LYS A CA 1
ATOM 1548 C C . LYS A 1 202 ? 3.519 6.219 -20.589 1.00 77.88 202 LYS A C 1
ATOM 1550 O O . LYS A 1 202 ? 3.899 7.170 -21.268 1.00 77.88 202 LYS A O 1
ATOM 1555 N N . MET A 1 203 ? 3.810 6.101 -19.299 1.00 86.56 203 MET A N 1
ATOM 1556 C CA . MET A 1 203 ? 4.748 6.994 -18.621 1.00 86.56 203 MET A CA 1
ATOM 1557 C C . MET A 1 203 ? 6.154 6.398 -18.601 1.00 86.56 203 MET A C 1
ATOM 1559 O O . MET A 1 203 ? 6.347 5.207 -18.364 1.00 86.56 203 MET A O 1
ATOM 1563 N N . LYS A 1 204 ? 7.160 7.240 -18.854 1.00 89.06 204 LYS A N 1
ATOM 1564 C CA . LYS A 1 204 ? 8.566 6.839 -18.721 1.00 89.06 204 LYS A CA 1
ATOM 1565 C C . LYS A 1 204 ? 8.931 6.702 -17.247 1.00 89.06 204 LYS A C 1
ATOM 1567 O O . LYS A 1 204 ? 8.429 7.451 -16.412 1.00 89.06 204 LYS A O 1
ATOM 1572 N N . ASP A 1 205 ? 9.865 5.807 -16.953 1.00 91.88 205 ASP A N 1
ATOM 1573 C CA . ASP A 1 205 ? 10.489 5.759 -15.635 1.00 91.88 205 ASP A CA 1
ATOM 1574 C C . ASP A 1 205 ? 11.214 7.082 -15.331 1.00 91.88 205 ASP A C 1
ATOM 1576 O O . ASP A 1 205 ? 11.888 7.624 -16.219 1.00 91.88 205 ASP A O 1
ATOM 1580 N N . PRO A 1 206 ? 11.120 7.605 -14.094 1.00 91.38 206 PRO A N 1
ATOM 1581 C CA . PRO A 1 206 ? 11.899 8.756 -13.667 1.00 91.38 206 PRO A CA 1
ATOM 1582 C C . PRO A 1 206 ? 13.404 8.551 -13.893 1.00 91.38 206 PRO A C 1
ATOM 1584 O O . PRO A 1 206 ? 13.902 7.425 -13.801 1.00 91.38 206 PRO A O 1
ATOM 1587 N N . PRO A 1 207 ? 14.177 9.629 -14.120 1.00 88.75 207 PRO A N 1
ATOM 1588 C CA . PRO A 1 207 ? 15.627 9.521 -14.214 1.00 88.75 207 PRO A CA 1
ATOM 1589 C C . PRO A 1 207 ? 16.223 8.840 -12.973 1.00 88.75 207 PRO A C 1
ATOM 1591 O O . PRO A 1 207 ? 15.895 9.208 -11.844 1.00 88.75 207 PRO A O 1
ATOM 1594 N N . ASN A 1 208 ? 17.154 7.906 -13.188 1.00 87.50 208 ASN A N 1
ATOM 1595 C CA . ASN A 1 208 ? 17.808 7.082 -12.158 1.00 87.50 208 ASN A CA 1
ATOM 1596 C C . ASN A 1 208 ? 16.912 6.044 -11.464 1.00 87.50 208 ASN A C 1
ATOM 1598 O O . ASN A 1 208 ? 17.352 5.445 -10.482 1.00 87.50 208 ASN A O 1
ATOM 1602 N N . ALA A 1 209 ? 15.693 5.806 -11.952 1.00 90.31 209 ALA A N 1
ATOM 1603 C CA . ALA A 1 209 ? 14.940 4.632 -11.534 1.00 90.31 209 ALA A CA 1
ATOM 1604 C C . ALA A 1 209 ? 15.718 3.342 -11.876 1.00 90.31 209 ALA A C 1
ATOM 1606 O O . ALA A 1 209 ? 16.401 3.293 -12.908 1.00 90.31 209 ALA A O 1
ATOM 1607 N N . PRO A 1 210 ? 15.637 2.299 -11.032 1.00 89.94 210 PRO A N 1
ATOM 1608 C CA . PRO A 1 210 ? 16.236 1.009 -11.336 1.00 89.94 210 PRO A CA 1
ATOM 1609 C C . PRO A 1 210 ? 15.603 0.400 -12.591 1.00 89.94 210 PRO A C 1
ATOM 1611 O O . PRO A 1 210 ? 14.405 0.533 -12.843 1.00 89.94 210 PRO A O 1
ATOM 1614 N N . ALA A 1 211 ? 16.410 -0.320 -13.369 1.00 90.19 211 ALA A N 1
ATOM 1615 C CA . ALA A 1 211 ? 15.887 -1.148 -14.444 1.00 90.19 211 ALA A CA 1
ATOM 1616 C C . ALA A 1 211 ? 15.158 -2.354 -13.833 1.00 90.19 211 ALA A C 1
ATOM 1618 O O . ALA A 1 211 ? 15.783 -3.188 -13.180 1.00 90.19 211 ALA A O 1
ATOM 1619 N N . TRP A 1 212 ? 13.846 -2.442 -14.048 1.00 94.06 212 TRP A N 1
ATOM 1620 C CA . TRP A 1 212 ? 13.004 -3.480 -13.453 1.00 94.06 212 TRP A CA 1
ATOM 1621 C C . TRP A 1 212 ? 12.088 -4.133 -14.507 1.00 94.06 212 TRP A C 1
ATOM 1623 O O . TRP A 1 212 ? 11.024 -3.601 -14.813 1.00 94.06 212 TRP A O 1
ATOM 1633 N N . PRO A 1 213 ? 12.494 -5.248 -15.139 1.00 92.88 213 PRO A N 1
ATOM 1634 C CA . PRO A 1 213 ? 11.785 -5.809 -16.296 1.00 92.88 213 PRO A CA 1
ATOM 1635 C C . PRO A 1 213 ? 10.526 -6.630 -15.953 1.00 92.88 213 PRO A C 1
ATOM 1637 O O . PRO A 1 213 ? 9.912 -7.184 -16.858 1.00 92.88 213 PRO A O 1
ATOM 1640 N N . PHE A 1 214 ? 10.122 -6.709 -14.684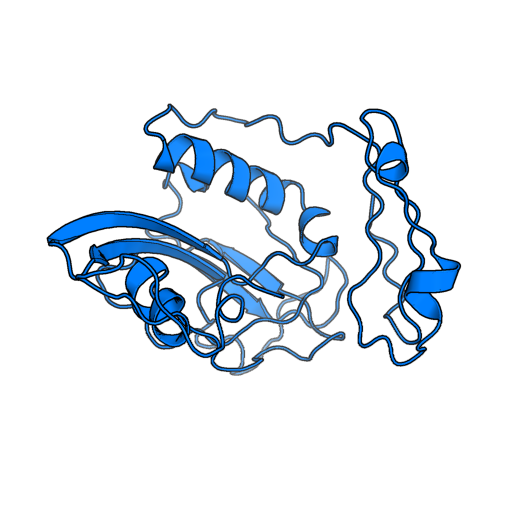 1.00 93.25 214 PHE A N 1
ATOM 1641 C CA . PHE A 1 214 ? 9.078 -7.624 -14.195 1.00 93.25 214 PHE A CA 1
ATOM 1642 C C . PHE A 1 214 ? 7.672 -6.992 -14.147 1.00 93.25 214 PHE A C 1
ATOM 1644 O O . PHE A 1 214 ? 6.896 -7.247 -13.234 1.00 93.25 214 PHE A O 1
ATOM 1651 N N . ARG A 1 215 ? 7.354 -6.121 -15.112 1.00 87.69 215 ARG A N 1
ATOM 1652 C CA . ARG A 1 215 ? 6.082 -5.368 -15.163 1.00 87.69 215 ARG A CA 1
ATOM 1653 C C . ARG A 1 215 ? 4.913 -6.127 -15.801 1.00 87.69 215 ARG A C 1
ATOM 1655 O O . ARG A 1 215 ? 3.816 -5.581 -15.835 1.00 87.69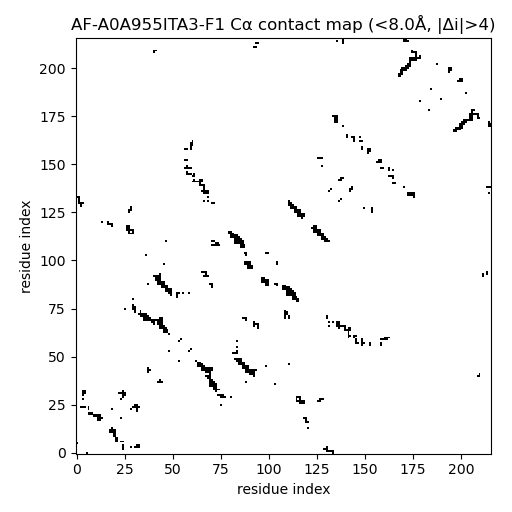 215 ARG A O 1
ATOM 1662 N N . ASN A 1 216 ? 5.166 -7.323 -16.331 1.00 69.88 216 ASN A N 1
ATOM 1663 C CA . ASN A 1 216 ? 4.209 -8.112 -17.108 1.00 69.88 216 ASN A CA 1
ATOM 1664 C C . ASN A 1 216 ? 3.767 -9.352 -16.345 1.00 69.88 216 ASN A C 1
ATOM 1666 O O . ASN A 1 216 ? 4.660 -9.981 -15.733 1.00 69.88 216 ASN A O 1
#

Secondary structure (DSSP, 8-state):
--GGGTT-SS-EESTTS-EEHHHHHHHHSS-----B-S-TTT--EEEEE-GGGTT-GGGTT----EESSPPBP-----TTSEEEEEEEEBSSS-TTPPBP-SGGGTTPEEEEEEEEEE-TTS-EEEEEEES---GGGGGSHHHHHHHHHHHHHHTTPPPPTT-----SS---PPPP-----TTHHHHH---GGGGSTT----PPPPTT--------

Foldseek 3Di:
DFPQAPQDDADAPDPPQTDRSNCCCCFAVVHHADAFLEDALFKWWWWDFPVVCCVPQLCQVQDIQIGLGTDGADDGHDPQKAQGTFTFIFRGSDSPTDGDPDCSVVPTHGAKIKDWHAGSVRDIAIDIGGRDDDLRSLLDQSSQSSVVSRVCVRVVHRRDNGDDRDDQEDRQDADDDDAPDPCQVVVLVDDPVCVDGHHDNDDYHHPPRDDDPSSD

Solvent-accessible surface area (backbone atoms only — not comparable to full-atom values): 12335 Å² total; per-residue (Å²): 130,42,73,41,65,69,42,74,61,92,60,57,44,68,70,97,37,57,42,40,31,68,45,39,23,51,57,53,49,38,37,50,68,74,46,79,66,31,49,78,79,47,11,6,22,34,45,40,72,29,75,95,40,55,85,39,65,40,41,47,76,46,83,64,31,46,25,66,43,41,27,50,46,56,88,63,70,55,94,78,42,49,57,40,20,30,28,35,33,22,68,29,58,52,90,85,42,53,67,47,95,50,69,78,44,62,72,48,28,60,30,29,32,39,22,68,31,69,47,80,76,67,52,71,51,74,35,76,40,47,71,67,70,54,65,54,24,57,55,22,62,27,41,38,31,33,56,53,22,42,52,28,51,75,70,74,42,83,53,53,75,71,59,89,58,74,73,94,40,68,68,54,66,36,55,76,66,84,75,81,60,88,55,52,66,68,73,62,60,82,49,76,72,53,70,40,90,83,40,66,56,85,54,75,58,35,81,90,45,72,91,71,90,74,53,118

pLDDT: mean 93.26, std 6.83, range [50.56, 98.81]

Mean predicted aligned error: 4.08 Å